Protein AF-A0A959FT31-F1 (afdb_monomer)

Sequence (208 aa):
ARELFLLAINFCVRKVNAGDTSYFSEMLALYKKGLEMATLLENGRLSRFTYHNVIATAIQVRDFDWAGNFAAQYRHFLAPSYQESSFLYNQARLAYEQSNYTQALGLIHQATFSDVLLNLAAKTISLKIYYALQEYDLLESHLDAMTNFIRRNKGLGYHRNNYLNLTRYTKKLLSLNRFDKVVVAAFRAEVSKEETLTERNWLLAQLP

Nearest PDB structures (foldseek):
  7dxj-assembly1_B  TM=4.424E-01  e=2.226E-01  Homo sapiens
  5l0y-assembly1_A  TM=5.829E-01  e=1.133E+00  Thermochaetoides thermophila DSM 1495
  8h3a-assembly1_A  TM=4.302E-01  e=3.229E-01  Homo sapiens
  4lct-assembly1_A  TM=4.256E-01  e=4.074E-01  Arabidopsis thaliana
  8c6j-assembly1_T  TM=3.649E-01  e=3.623E+00  Homo sapiens

Solvent-accessible surface area (backbone atoms only — not comparable to full-atom values): 11404 Å² total; per-residue (Å²): 112,45,68,60,52,52,53,52,42,52,50,27,52,55,41,36,75,72,67,43,62,72,36,38,56,57,36,40,50,51,48,55,52,32,53,76,68,47,44,62,42,57,95,78,25,37,52,68,66,57,56,50,50,53,38,52,31,24,49,74,68,64,39,52,69,58,27,53,51,47,48,64,68,51,34,80,30,30,59,77,95,46,27,63,35,52,43,30,48,52,52,16,50,52,28,45,78,68,68,36,49,70,60,15,49,50,31,50,71,71,42,71,61,85,50,66,67,60,40,51,52,48,49,51,52,49,46,53,45,26,57,75,71,65,40,54,73,61,31,52,54,48,41,51,52,50,50,53,50,55,71,71,51,78,89,49,66,73,56,47,52,24,55,50,44,48,42,54,51,50,56,52,56,73,71,48,59,85,85,41,65,67,59,48,50,52,50,52,53,53,55,70,64,48,85,59,44,90,61,40,68,62,60,62,67,72,54,134

Mean predicted aligned error: 3.33 Å

Foldseek 3Di:
DLVVLVVLLVVLVVCVVVVNLVSLVVNLVSLVVCVVVVSCQDVQAHELVSLLVNLVSCVSVPVLVVSLVSLVPRLVRHDPVPSLLSSLLSQLVSCLSVVVLVSSVVSLVPHDDPDLVSNLSSLVSNLLSCVVVVVVVVNLVSLVVSLVSLVPDPPCPLVSVQSVVVSVLSVCLVVQPLVDPVSLVVSLVVLVPDPRYPCSVVSNVSHD

Structure (mmCIF, N/CA/C/O backbone):
data_AF-A0A959FT31-F1
#
_entry.id   AF-A0A959FT31-F1
#
loop_
_atom_site.group_PDB
_atom_site.id
_atom_site.type_symbol
_atom_site.label_atom_id
_atom_site.label_alt_id
_atom_site.label_comp_id
_atom_site.label_asym_id
_atom_site.label_entity_id
_atom_site.label_seq_id
_atom_site.pdbx_PDB_ins_code
_atom_site.Cartn_x
_atom_site.Cartn_y
_atom_site.Cartn_z
_atom_site.occupancy
_atom_site.B_iso_or_equiv
_atom_site.auth_seq_id
_atom_site.auth_comp_id
_atom_site.auth_asym_id
_atom_site.auth_atom_id
_atom_site.pdbx_PDB_model_num
ATOM 1 N N . ALA A 1 1 ? -12.994 -11.658 25.501 1.00 80.62 1 ALA A N 1
ATOM 2 C CA . ALA A 1 1 ? -13.503 -11.764 24.111 1.00 80.62 1 ALA A CA 1
ATOM 3 C C . ALA A 1 1 ? -12.580 -11.073 23.102 1.00 80.62 1 ALA A C 1
ATOM 5 O O . ALA A 1 1 ? -12.032 -11.761 22.253 1.00 80.62 1 ALA A O 1
ATOM 6 N N . ARG A 1 2 ? -12.339 -9.756 23.210 1.00 85.12 2 ARG A N 1
ATOM 7 C CA . ARG A 1 2 ? -11.461 -8.999 22.290 1.00 85.12 2 ARG A CA 1
ATOM 8 C C . ARG A 1 2 ? -10.068 -9.606 22.099 1.00 85.12 2 ARG A C 1
ATOM 10 O O . ARG A 1 2 ? -9.621 -9.753 20.970 1.00 85.12 2 ARG A O 1
ATOM 17 N N . GLU A 1 3 ? -9.396 -9.976 23.185 1.00 88.00 3 GLU A N 1
ATOM 18 C CA . GLU A 1 3 ? -8.044 -10.553 23.126 1.00 88.00 3 GLU A CA 1
ATOM 19 C C . GLU A 1 3 ? -7.990 -11.844 22.305 1.00 88.00 3 GLU A C 1
ATOM 21 O O . GLU A 1 3 ? -7.052 -12.038 21.539 1.00 88.00 3 GLU A O 1
ATOM 26 N N . LEU A 1 4 ? -9.031 -12.680 22.387 1.00 91.00 4 LEU A N 1
ATOM 27 C CA . LEU A 1 4 ? -9.140 -13.902 21.588 1.00 91.00 4 LEU A CA 1
ATOM 28 C C . LEU A 1 4 ? -9.270 -13.580 20.094 1.00 91.00 4 LEU A C 1
ATOM 30 O O . LEU A 1 4 ? -8.595 -14.206 19.280 1.00 91.00 4 LEU A O 1
ATOM 34 N N . PHE A 1 5 ? -10.069 -12.569 19.731 1.00 90.50 5 PHE A N 1
ATOM 35 C CA . PHE A 1 5 ? -10.157 -12.097 18.345 1.00 90.50 5 PHE A CA 1
ATOM 36 C C . PHE A 1 5 ? -8.816 -11.568 17.843 1.00 90.50 5 PHE A C 1
ATOM 38 O O . PHE A 1 5 ? -8.382 -11.946 16.760 1.00 90.50 5 PHE A O 1
ATOM 45 N N . LEU A 1 6 ? -8.138 -10.727 18.627 1.00 89.31 6 LEU A N 1
ATOM 46 C CA . LEU A 1 6 ? -6.832 -10.190 18.245 1.00 89.31 6 LEU A CA 1
ATOM 47 C C . LEU A 1 6 ? -5.785 -11.299 18.103 1.00 89.31 6 LEU A C 1
ATOM 49 O O . LEU A 1 6 ? -4.997 -11.269 17.161 1.00 89.31 6 LEU A O 1
ATOM 53 N N . LEU A 1 7 ? -5.798 -12.301 18.985 1.00 92.56 7 LEU A N 1
ATOM 54 C CA . LEU A 1 7 ? -4.915 -13.461 18.892 1.00 92.56 7 LEU A CA 1
ATOM 55 C C . LEU A 1 7 ? -5.177 -14.272 17.615 1.00 92.56 7 LEU A C 1
ATOM 57 O O . LEU A 1 7 ? -4.227 -14.620 16.913 1.00 92.56 7 LEU A O 1
ATOM 61 N N . ALA A 1 8 ? -6.448 -14.531 17.296 1.00 94.00 8 ALA A N 1
ATOM 62 C CA . ALA A 1 8 ? -6.849 -15.250 16.090 1.00 94.00 8 ALA A CA 1
ATOM 63 C C . ALA A 1 8 ? -6.489 -14.471 14.812 1.00 94.00 8 ALA A C 1
ATOM 65 O O . ALA A 1 8 ? -5.870 -15.025 13.907 1.00 94.00 8 ALA A O 1
ATOM 66 N N . ILE A 1 9 ? -6.766 -13.165 14.771 1.00 93.00 9 ILE A N 1
ATOM 67 C CA . ILE A 1 9 ? -6.375 -12.285 13.660 1.00 93.00 9 ILE A CA 1
ATOM 68 C C . ILE A 1 9 ? -4.851 -12.290 13.491 1.00 93.00 9 ILE A C 1
ATOM 70 O O . ILE A 1 9 ? -4.355 -12.493 12.387 1.00 93.00 9 ILE A O 1
ATOM 74 N N . ASN A 1 10 ? -4.088 -12.143 14.578 1.00 92.75 10 ASN A N 1
ATOM 75 C CA . ASN A 1 10 ? -2.625 -12.182 14.528 1.00 92.75 10 ASN A CA 1
ATOM 76 C C . ASN A 1 10 ? -2.091 -13.541 14.052 1.00 92.75 10 ASN A C 1
ATOM 78 O O . ASN A 1 10 ? -1.051 -13.606 13.393 1.00 92.75 10 ASN A O 1
ATOM 82 N N . PHE A 1 11 ? -2.785 -14.637 14.364 1.00 95.25 11 PHE A N 1
ATOM 83 C CA . PHE A 1 11 ? -2.469 -15.944 13.800 1.00 95.25 11 PHE A CA 1
ATOM 84 C C . PHE A 1 11 ? -2.661 -15.961 12.277 1.00 95.25 11 PHE A C 1
ATOM 86 O O . PHE A 1 11 ? -1.723 -16.343 11.575 1.00 95.25 11 PHE A O 1
ATOM 93 N N . CYS A 1 12 ? -3.796 -15.476 11.764 1.00 94.25 12 CYS A N 1
ATOM 94 C CA . CYS A 1 12 ? -4.035 -15.365 10.321 1.00 94.25 12 CYS A CA 1
ATOM 95 C C . CYS A 1 12 ? -2.996 -14.463 9.634 1.00 94.25 12 CYS A C 1
ATOM 97 O O . CYS A 1 12 ? -2.445 -14.843 8.606 1.00 94.25 12 CYS A O 1
ATOM 99 N N . VAL A 1 13 ? -2.643 -13.321 10.239 1.00 90.44 13 VAL A N 1
ATOM 100 C CA . VAL A 1 13 ? -1.590 -12.422 9.729 1.00 90.44 13 VAL A CA 1
ATOM 101 C C . VAL A 1 13 ? -0.260 -13.161 9.571 1.00 90.44 13 VAL A C 1
ATOM 103 O O . VAL A 1 13 ? 0.399 -13.031 8.543 1.00 90.44 13 VAL A O 1
ATOM 106 N N . ARG A 1 14 ? 0.141 -13.981 10.554 1.00 92.00 14 ARG A N 1
ATOM 107 C CA . ARG A 1 14 ? 1.374 -14.782 10.449 1.00 92.00 14 ARG A CA 1
ATOM 108 C C . ARG A 1 14 ? 1.314 -15.804 9.314 1.00 92.00 14 ARG A C 1
ATOM 110 O O . ARG A 1 14 ? 2.330 -16.011 8.659 1.00 92.00 14 ARG A O 1
ATOM 117 N N . LYS A 1 15 ? 0.155 -16.424 9.075 1.00 94.38 15 LYS A N 1
ATOM 118 C CA . LYS A 1 15 ? -0.044 -17.380 7.973 1.00 94.38 15 LYS A CA 1
ATOM 119 C C . LYS A 1 15 ? 0.043 -16.708 6.605 1.00 94.38 15 LYS A C 1
ATOM 121 O O . LYS A 1 15 ? 0.816 -17.157 5.765 1.00 94.38 15 LYS A O 1
ATOM 126 N N . VAL A 1 16 ? -0.633 -15.573 6.440 1.00 90.06 16 VAL A N 1
ATOM 127 C CA . VAL A 1 16 ? -0.554 -14.748 5.226 1.00 90.06 16 VAL A CA 1
ATOM 128 C C . VAL A 1 16 ? 0.881 -14.293 4.961 1.00 90.06 16 VAL A C 1
ATOM 130 O O . VAL A 1 16 ? 1.374 -14.419 3.843 1.00 90.06 16 VAL A O 1
ATOM 133 N N . ASN A 1 17 ? 1.592 -13.828 5.992 1.00 84.12 17 ASN A N 1
ATOM 134 C CA . ASN A 1 17 ? 2.988 -13.405 5.855 1.00 84.12 17 ASN A CA 1
ATOM 135 C C . ASN A 1 17 ? 3.936 -14.564 5.503 1.00 84.12 17 ASN A C 1
ATOM 137 O O . ASN A 1 17 ? 4.994 -14.324 4.929 1.00 84.12 17 ASN A O 1
ATOM 141 N N . ALA A 1 18 ? 3.561 -15.807 5.819 1.00 87.75 18 ALA A N 1
ATOM 142 C CA . ALA A 1 18 ? 4.273 -17.013 5.396 1.00 87.75 18 ALA A CA 1
ATOM 143 C C . ALA A 1 18 ? 3.915 -17.461 3.961 1.00 87.75 18 ALA A C 1
ATOM 145 O O . ALA A 1 18 ? 4.421 -18.482 3.502 1.00 87.75 18 ALA A O 1
ATOM 146 N N . GLY A 1 19 ? 3.067 -16.707 3.253 1.00 87.25 19 GLY A N 1
ATOM 147 C CA . GLY A 1 19 ? 2.660 -16.963 1.869 1.00 87.25 19 GLY A CA 1
ATOM 148 C C . GLY A 1 19 ? 1.319 -17.683 1.719 1.00 87.25 19 GLY A C 1
ATOM 149 O O . GLY A 1 19 ? 0.844 -17.840 0.596 1.00 87.25 19 GLY A O 1
ATOM 150 N N . ASP A 1 20 ? 0.679 -18.088 2.818 1.00 91.19 20 ASP A N 1
ATOM 151 C CA . ASP A 1 20 ? -0.613 -18.771 2.774 1.00 91.19 20 ASP A CA 1
ATOM 152 C C . ASP A 1 20 ? -1.762 -17.757 2.706 1.00 91.19 20 ASP A C 1
ATOM 154 O O . ASP A 1 20 ? -2.316 -17.316 3.716 1.00 91.19 20 ASP A O 1
ATOM 158 N N . THR A 1 21 ? -2.083 -17.346 1.480 1.00 90.31 21 THR A N 1
ATOM 159 C CA . THR A 1 21 ? -3.098 -16.320 1.194 1.00 90.31 21 THR A CA 1
ATOM 160 C C . THR A 1 21 ? -4.533 -16.790 1.433 1.00 90.31 21 THR A C 1
ATOM 162 O O . THR A 1 21 ? -5.425 -15.945 1.502 1.00 90.31 21 THR A O 1
ATOM 165 N N . SER A 1 22 ? -4.772 -18.095 1.624 1.00 92.12 22 SER A N 1
ATOM 166 C CA . SER A 1 22 ? -6.114 -18.616 1.931 1.00 92.12 22 SER A CA 1
ATOM 167 C C . SER A 1 22 ? -6.703 -17.940 3.176 1.00 92.12 22 SER A C 1
ATOM 169 O O . SER A 1 22 ? -7.836 -17.463 3.126 1.00 92.12 22 SER A O 1
ATOM 171 N N . TYR A 1 23 ? -5.850 -17.718 4.187 1.00 95.88 23 TYR A N 1
ATOM 172 C CA . TYR A 1 23 ? -6.156 -17.107 5.484 1.00 95.88 23 TYR A CA 1
ATOM 173 C C . TYR A 1 23 ? -6.706 -15.675 5.440 1.00 95.88 23 TYR A C 1
ATOM 175 O O . TYR A 1 23 ? -7.149 -15.165 6.475 1.00 95.88 23 TYR A O 1
ATOM 183 N N . PHE A 1 24 ? -6.689 -14.996 4.287 1.00 94.56 24 PHE A N 1
ATOM 184 C CA . PHE A 1 24 ? -7.377 -13.711 4.151 1.00 94.56 24 PHE A CA 1
ATOM 185 C C . PHE A 1 24 ? -8.890 -13.845 4.371 1.00 94.56 24 PHE A C 1
ATOM 187 O O . PHE A 1 24 ? -9.489 -12.961 4.990 1.00 94.56 24 PHE A O 1
ATOM 194 N N . SER A 1 25 ? -9.499 -14.950 3.932 1.00 95.25 25 SER A N 1
ATOM 195 C CA . SER A 1 25 ? -10.945 -15.179 4.065 1.00 95.25 25 SER A CA 1
ATOM 196 C C . SER A 1 25 ? -11.349 -15.386 5.525 1.00 95.25 25 SER A C 1
ATOM 198 O O . SER A 1 25 ? -12.293 -14.766 6.019 1.00 95.25 25 SER A O 1
ATOM 200 N N . GLU A 1 26 ? -10.579 -16.188 6.253 1.00 96.12 26 GLU A N 1
ATOM 201 C CA . GLU A 1 26 ? -10.744 -16.471 7.676 1.00 96.12 26 GLU A CA 1
ATOM 202 C C . GLU A 1 26 ? -10.505 -15.208 8.503 1.00 96.12 26 GLU A C 1
ATOM 204 O O . GLU A 1 26 ? -11.285 -14.886 9.402 1.00 96.12 26 GLU A O 1
ATOM 209 N N . MET A 1 27 ? -9.462 -14.444 8.166 1.00 96.38 27 MET A N 1
ATOM 210 C CA . MET A 1 27 ? -9.179 -13.165 8.810 1.00 96.38 27 MET A CA 1
ATOM 211 C C . MET A 1 27 ? -10.329 -12.173 8.617 1.00 96.38 27 MET A C 1
ATOM 213 O O . MET A 1 27 ? -10.724 -11.503 9.574 1.00 96.38 27 MET A O 1
ATOM 217 N N . LEU A 1 28 ? -10.912 -12.102 7.414 1.00 97.44 28 LEU A N 1
ATOM 218 C CA . LEU A 1 28 ? -12.073 -11.251 7.167 1.00 97.44 28 LEU A CA 1
ATOM 219 C C . LEU A 1 28 ? -13.293 -11.705 7.970 1.00 97.44 28 LEU A C 1
ATOM 221 O O . LEU A 1 28 ? -13.993 -10.863 8.533 1.00 97.44 28 LEU A O 1
ATOM 225 N N . ALA A 1 29 ? -13.544 -13.012 8.054 1.00 96.88 29 ALA A N 1
ATOM 226 C CA . ALA A 1 29 ? -14.643 -13.558 8.847 1.00 96.88 29 ALA A CA 1
ATOM 227 C C . ALA A 1 29 ? -14.495 -13.204 10.338 1.00 96.88 29 ALA A C 1
ATOM 229 O O . ALA A 1 29 ? -15.462 -12.769 10.971 1.00 96.88 29 ALA A O 1
ATOM 230 N N . LEU A 1 30 ? -13.276 -13.296 10.883 1.00 96.81 30 LEU A N 1
ATOM 231 C CA . LEU A 1 30 ? -12.967 -12.878 12.254 1.00 96.81 30 LEU A CA 1
A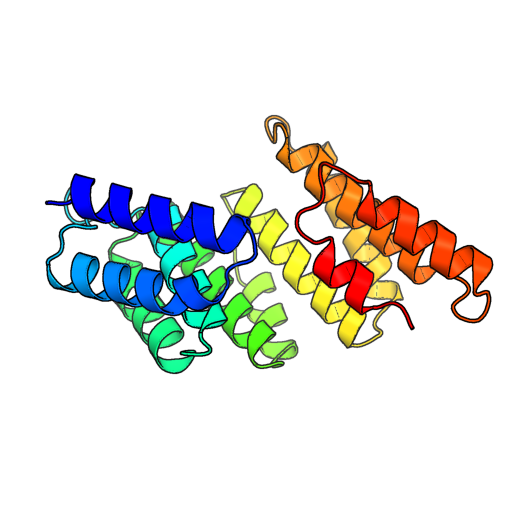TOM 232 C C . LEU A 1 30 ? -13.196 -11.379 12.462 1.00 96.81 30 LEU A C 1
ATOM 234 O O . LEU A 1 30 ? -13.785 -10.988 13.470 1.00 96.81 30 LEU A O 1
ATOM 238 N N . TYR A 1 31 ? -12.778 -10.539 11.510 1.00 96.81 31 TYR A N 1
ATOM 239 C CA . TYR A 1 31 ? -13.058 -9.106 11.557 1.00 96.81 31 TYR A CA 1
ATOM 240 C C . TYR A 1 31 ? -14.560 -8.818 11.538 1.00 96.81 31 TYR A C 1
ATOM 242 O O . TYR A 1 31 ? -15.046 -8.131 12.437 1.00 96.81 31 TYR A O 1
ATOM 250 N N . LYS A 1 32 ? -15.300 -9.373 10.567 1.00 96.69 32 LYS A N 1
ATOM 251 C CA . LYS A 1 32 ? -16.760 -9.228 10.445 1.00 96.69 32 LYS A CA 1
ATOM 252 C C . LYS A 1 32 ? -17.448 -9.608 11.761 1.00 96.69 32 LYS A C 1
ATOM 254 O O . LYS A 1 32 ? -18.223 -8.815 12.293 1.00 96.69 32 LYS A O 1
ATOM 259 N N . LYS A 1 33 ? -17.085 -10.755 12.349 1.00 96.38 33 LYS A N 1
ATOM 260 C CA . LYS A 1 33 ? -17.678 -11.215 13.612 1.00 96.38 33 LYS A CA 1
ATOM 261 C C . LYS A 1 33 ? -17.302 -10.338 14.808 1.00 96.38 33 LYS A C 1
ATOM 263 O O . LYS A 1 33 ? -18.155 -10.005 15.629 1.00 96.38 33 LYS A O 1
ATOM 268 N N . GLY A 1 34 ? -16.041 -9.924 14.902 1.00 94.94 34 GLY A N 1
ATOM 269 C CA . GLY A 1 34 ? -15.573 -9.048 15.973 1.00 94.94 34 GLY A CA 1
ATOM 270 C C . GLY A 1 34 ? -16.237 -7.665 15.949 1.00 94.94 34 GLY A C 1
ATOM 271 O O . GLY A 1 34 ? -16.515 -7.104 17.013 1.00 94.94 34 GLY A O 1
ATOM 272 N N . LEU A 1 35 ? -16.521 -7.141 14.751 1.00 94.81 35 LEU A N 1
ATOM 273 C CA . LEU A 1 35 ? -17.248 -5.887 14.531 1.00 94.81 35 LEU A CA 1
ATOM 274 C C . LEU A 1 35 ? -18.738 -6.011 14.869 1.00 94.81 35 LEU A C 1
ATOM 276 O O . LEU A 1 35 ? -19.258 -5.136 15.554 1.00 94.81 35 LEU A O 1
ATOM 280 N N . GLU A 1 36 ? -19.398 -7.095 14.444 1.00 94.50 36 GLU A N 1
ATOM 281 C CA . GLU A 1 36 ? -20.802 -7.399 14.778 1.00 94.50 36 GLU A CA 1
ATOM 282 C C . GLU A 1 36 ? -21.012 -7.433 16.298 1.00 94.50 36 GLU A C 1
ATOM 284 O O . GLU A 1 36 ? -21.961 -6.862 16.825 1.00 94.50 36 GLU A O 1
ATOM 289 N N . MET A 1 37 ? -20.070 -8.040 17.023 1.00 94.00 37 MET A N 1
ATOM 290 C CA . MET A 1 37 ? -20.106 -8.122 18.484 1.00 94.00 37 MET A CA 1
ATOM 291 C C . MET A 1 37 ? -19.605 -6.847 19.186 1.00 94.00 37 MET A C 1
ATOM 293 O O . MET A 1 37 ? -19.460 -6.850 20.408 1.00 94.00 37 MET A O 1
ATOM 297 N N . ALA A 1 38 ? -19.243 -5.798 18.437 1.00 92.62 38 ALA A N 1
ATOM 298 C CA . ALA A 1 38 ? -18.590 -4.579 18.927 1.00 92.62 38 ALA A CA 1
ATOM 299 C C . ALA A 1 38 ? -17.306 -4.815 19.758 1.00 92.62 38 ALA A C 1
ATOM 301 O O . ALA A 1 38 ? -16.795 -3.902 20.400 1.00 92.62 38 ALA A O 1
ATOM 302 N N . THR A 1 39 ? -16.728 -6.020 19.718 1.00 93.19 39 THR A N 1
ATOM 303 C CA . THR A 1 39 ? -15.563 -6.398 20.542 1.00 93.19 39 THR A CA 1
ATOM 304 C C . THR A 1 39 ? -14.256 -5.798 20.039 1.00 93.19 39 THR A C 1
ATOM 306 O O . THR A 1 39 ? -13.289 -5.710 20.793 1.00 93.19 39 THR A O 1
ATOM 309 N N . LEU A 1 40 ? -14.214 -5.379 18.772 1.00 93.06 40 LEU A N 1
ATOM 310 C CA . LEU A 1 40 ? -13.078 -4.660 18.193 1.00 93.06 40 LEU A CA 1
ATOM 311 C C . LEU A 1 40 ? -13.120 -3.150 18.462 1.00 93.06 40 LEU A C 1
ATOM 313 O O . LEU A 1 40 ? -12.121 -2.473 18.209 1.00 93.06 40 LEU A O 1
ATOM 317 N N . LEU A 1 41 ? -14.235 -2.635 18.991 1.00 93.94 41 L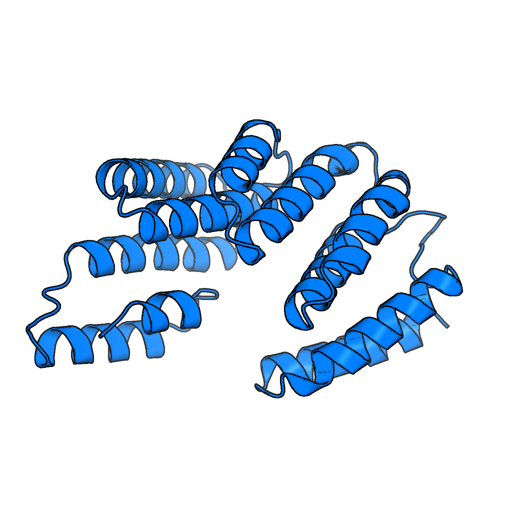EU A N 1
ATOM 318 C CA . LEU A 1 41 ? -14.337 -1.257 19.451 1.00 93.94 41 LEU A CA 1
ATOM 319 C C . LEU A 1 41 ? -13.798 -1.149 20.879 1.00 93.94 41 LEU A C 1
ATOM 321 O O . LEU A 1 41 ? -14.128 -1.940 21.757 1.00 93.94 41 LEU A O 1
ATOM 325 N N . GLU A 1 42 ? -12.973 -0.140 21.116 1.00 90.50 42 GLU A N 1
ATOM 326 C CA . GLU A 1 42 ? -12.431 0.201 22.424 1.00 90.50 42 GLU A CA 1
ATOM 327 C C . GLU A 1 42 ? -12.973 1.572 22.819 1.00 90.50 42 GLU A C 1
ATOM 329 O O . GLU A 1 42 ? -12.743 2.559 22.121 1.00 90.50 42 GLU A O 1
ATOM 334 N N . ASN A 1 43 ? -13.758 1.630 23.899 1.00 90.62 43 ASN A N 1
ATOM 335 C CA . ASN A 1 43 ? -14.486 2.837 24.315 1.00 90.62 43 ASN A CA 1
ATOM 336 C C . ASN A 1 43 ? -15.323 3.446 23.174 1.00 90.62 43 ASN A C 1
ATOM 338 O O . ASN A 1 43 ? -15.303 4.654 22.938 1.00 90.62 43 ASN A O 1
ATOM 342 N N . GLY A 1 44 ? -16.006 2.584 22.412 1.00 92.81 44 GLY A N 1
ATOM 343 C CA . GLY A 1 44 ? -16.800 2.994 21.253 1.00 92.81 44 GLY A CA 1
ATOM 344 C C . GLY A 1 44 ? -15.970 3.513 20.077 1.00 92.81 44 GLY A C 1
ATOM 345 O O . GLY A 1 44 ? -16.526 4.147 19.189 1.00 92.81 44 GLY A O 1
ATOM 346 N N . ARG A 1 45 ? -14.652 3.278 20.050 1.00 95.81 45 ARG A N 1
ATOM 347 C CA . ARG A 1 45 ? -13.778 3.690 18.948 1.00 95.81 45 ARG A CA 1
ATOM 348 C C . ARG A 1 45 ? -13.097 2.517 18.280 1.00 95.81 45 ARG A C 1
ATOM 350 O O . ARG A 1 45 ? -12.661 1.572 18.929 1.00 95.81 45 ARG A O 1
ATOM 357 N N . LEU A 1 46 ? -12.938 2.623 16.970 1.00 96.25 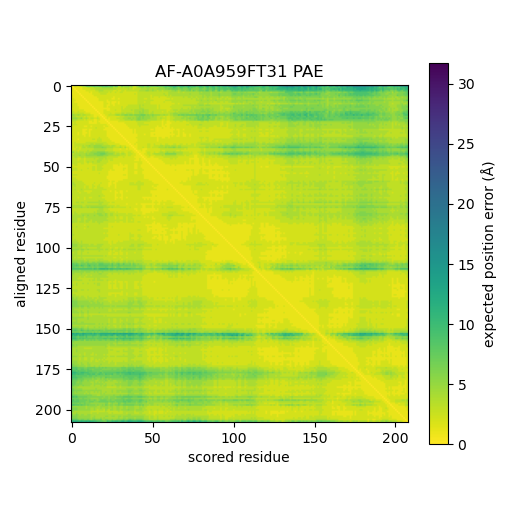46 LEU A N 1
ATOM 358 C CA . LEU A 1 46 ? -12.119 1.709 16.195 1.00 96.25 46 LEU A CA 1
ATOM 359 C C . LEU A 1 46 ? -10.730 2.321 16.017 1.00 96.25 46 LEU A C 1
ATOM 361 O O . LEU A 1 46 ? -10.592 3.499 15.680 1.00 96.25 46 LEU A O 1
ATOM 365 N N . SER A 1 47 ? -9.680 1.528 16.226 1.00 95.06 47 SER A N 1
ATOM 366 C CA . SER A 1 47 ? -8.330 2.005 15.927 1.00 95.06 47 SER A CA 1
ATOM 367 C C . SER A 1 47 ? -8.173 2.219 14.415 1.00 95.06 47 SER A C 1
ATOM 369 O O . SER A 1 47 ? -8.660 1.415 13.615 1.00 95.06 47 SER A O 1
ATOM 371 N N . ARG A 1 48 ? -7.439 3.265 14.008 1.00 94.75 48 ARG A N 1
ATOM 372 C CA . ARG A 1 48 ? -7.149 3.519 12.584 1.00 94.75 48 ARG A CA 1
ATOM 373 C C . ARG A 1 48 ? -6.439 2.343 11.908 1.00 94.75 48 ARG A C 1
ATOM 375 O O . ARG A 1 48 ? -6.695 2.052 10.748 1.00 94.75 48 ARG A O 1
ATOM 382 N N . PHE A 1 49 ? -5.597 1.626 12.654 1.00 93.69 49 PHE A N 1
ATOM 383 C CA . PHE A 1 49 ? -4.901 0.441 12.157 1.00 93.69 49 PHE A CA 1
ATOM 384 C C . PHE A 1 49 ? -5.875 -0.702 11.879 1.00 93.69 49 PHE A C 1
ATOM 386 O O . PHE A 1 49 ? -5.825 -1.300 10.811 1.00 93.69 49 PHE A O 1
ATOM 393 N N . THR A 1 50 ? -6.802 -0.967 12.803 1.00 95.31 50 THR A N 1
ATOM 394 C CA . THR A 1 50 ? -7.839 -1.988 12.613 1.00 95.31 50 THR A CA 1
ATOM 395 C C . THR A 1 50 ? -8.715 -1.636 11.417 1.00 95.31 50 THR A C 1
ATOM 397 O O . THR A 1 50 ? -8.934 -2.486 10.564 1.00 95.31 50 THR A O 1
ATOM 400 N N . TYR A 1 51 ? -9.149 -0.379 11.308 1.00 97.50 51 TYR A N 1
ATOM 401 C CA . TYR A 1 51 ? -9.938 0.103 10.175 1.00 97.50 51 TYR A CA 1
ATOM 402 C C . TYR A 1 51 ? -9.222 -0.116 8.830 1.00 97.50 51 TYR A C 1
ATOM 404 O O . TYR A 1 51 ? -9.798 -0.707 7.920 1.00 97.50 51 TYR A O 1
ATOM 412 N N . HIS A 1 52 ? -7.940 0.257 8.727 1.00 96.88 52 HIS A N 1
ATOM 413 C CA . HIS A 1 52 ? -7.135 0.013 7.524 1.00 96.88 52 HIS A CA 1
ATOM 414 C C . HIS A 1 52 ? -6.964 -1.476 7.221 1.00 96.88 52 HIS A C 1
ATOM 416 O O . HIS A 1 52 ? -7.078 -1.880 6.067 1.00 96.88 52 HIS A O 1
ATOM 422 N N . ASN A 1 53 ? -6.700 -2.297 8.239 1.00 95.62 53 ASN A N 1
ATOM 423 C CA . ASN A 1 53 ? -6.451 -3.726 8.059 1.00 95.62 53 ASN A CA 1
ATOM 424 C C . ASN A 1 53 ? -7.708 -4.483 7.625 1.00 95.62 53 ASN A C 1
ATOM 426 O O . ASN A 1 53 ? -7.616 -5.371 6.780 1.00 95.62 53 ASN A O 1
ATOM 430 N N . VAL A 1 54 ? -8.877 -4.113 8.151 1.00 97.56 54 VAL A N 1
ATOM 431 C CA . VAL A 1 54 ? -10.165 -4.685 7.739 1.00 97.56 54 VAL A CA 1
ATOM 432 C C . VAL A 1 54 ? -10.403 -4.434 6.249 1.00 97.56 54 VAL A C 1
ATOM 434 O O . VAL A 1 54 ? -10.660 -5.376 5.501 1.00 97.56 54 VAL A O 1
ATOM 437 N N . ILE A 1 55 ? -10.237 -3.185 5.801 1.00 98.25 55 ILE A N 1
ATOM 438 C CA . ILE A 1 55 ? -10.423 -2.809 4.392 1.00 98.25 55 ILE A CA 1
ATOM 439 C C . ILE A 1 55 ? -9.368 -3.482 3.511 1.00 98.25 55 ILE A C 1
ATOM 441 O O . ILE A 1 55 ? -9.700 -4.044 2.471 1.00 98.25 55 ILE A O 1
ATOM 445 N N . ALA A 1 56 ? -8.105 -3.491 3.950 1.00 96.12 56 ALA A N 1
ATOM 446 C CA . ALA A 1 56 ? -7.023 -4.195 3.270 1.00 96.12 56 ALA A CA 1
ATOM 447 C C . ALA A 1 56 ? -7.359 -5.671 3.043 1.00 96.12 56 ALA A C 1
ATOM 449 O O . ALA A 1 56 ? -7.160 -6.184 1.949 1.00 96.12 56 ALA A O 1
ATOM 450 N N . THR A 1 57 ? -7.871 -6.338 4.076 1.00 97.12 57 THR A N 1
ATOM 451 C CA . THR A 1 57 ? -8.216 -7.761 4.040 1.00 97.12 57 THR A CA 1
ATOM 452 C C . THR A 1 57 ? -9.386 -8.013 3.093 1.00 97.12 57 THR A C 1
ATOM 454 O O . THR A 1 57 ? -9.322 -8.929 2.279 1.00 97.12 57 THR A O 1
ATOM 457 N N . ALA A 1 58 ? -10.420 -7.169 3.141 1.00 98.06 58 ALA A N 1
ATOM 458 C CA . ALA A 1 58 ? -11.563 -7.262 2.236 1.00 98.06 58 ALA A CA 1
ATOM 459 C C . ALA A 1 58 ? -11.167 -7.082 0.761 1.00 98.06 58 ALA A C 1
ATOM 461 O O . ALA A 1 58 ? -11.617 -7.833 -0.100 1.00 98.06 58 ALA A O 1
ATOM 462 N N . ILE A 1 59 ? -10.251 -6.152 0.481 1.00 97.19 59 ILE A N 1
ATOM 463 C CA . ILE A 1 59 ? -9.657 -5.971 -0.849 1.00 97.19 59 ILE A CA 1
ATOM 464 C C . ILE A 1 59 ? -8.929 -7.238 -1.314 1.00 97.19 59 ILE A C 1
ATOM 466 O O . ILE A 1 59 ? -9.098 -7.644 -2.460 1.00 97.19 59 ILE A O 1
ATOM 470 N N . GLN A 1 60 ? -8.142 -7.880 -0.443 1.00 95.31 60 GLN A N 1
ATOM 471 C CA . GLN A 1 60 ? -7.382 -9.086 -0.808 1.00 95.31 60 GLN A CA 1
ATOM 472 C C . GLN A 1 60 ? -8.289 -10.260 -1.189 1.00 95.31 60 GLN A C 1
ATOM 474 O O . GLN A 1 60 ? -7.963 -11.005 -2.109 1.00 95.31 60 GLN A O 1
ATOM 479 N N . VAL A 1 61 ? -9.454 -10.389 -0.550 1.00 96.38 61 VAL A N 1
ATOM 480 C CA . VAL A 1 61 ? -10.467 -11.389 -0.937 1.00 96.38 61 VAL A CA 1
ATOM 481 C C . VAL A 1 61 ? -11.396 -10.912 -2.061 1.00 96.38 61 VAL A C 1
ATOM 483 O O . VAL A 1 61 ? -12.330 -11.621 -2.423 1.00 96.38 61 VAL A O 1
ATOM 486 N N . ARG A 1 62 ? -11.145 -9.721 -2.624 1.00 96.62 62 ARG A N 1
ATOM 487 C CA . ARG A 1 62 ? -11.934 -9.073 -3.687 1.00 96.62 62 ARG A CA 1
ATOM 488 C C . ARG A 1 62 ? -13.395 -8.782 -3.315 1.00 96.62 62 ARG A C 1
ATOM 490 O O . ARG A 1 62 ? -14.234 -8.630 -4.199 1.00 96.62 62 ARG A O 1
ATOM 497 N N . ASP A 1 63 ? -13.697 -8.641 -2.025 1.00 97.44 63 ASP A N 1
ATOM 498 C CA . ASP A 1 63 ? -15.016 -8.237 -1.514 1.00 97.44 63 ASP A CA 1
ATOM 499 C C . ASP A 1 63 ? -15.101 -6.698 -1.459 1.00 97.44 63 ASP A C 1
ATOM 501 O O . ASP A 1 63 ? -15.114 -6.071 -0.394 1.00 97.44 63 ASP A O 1
ATOM 505 N N . PHE A 1 64 ? -15.038 -6.070 -2.641 1.00 97.44 64 PHE A N 1
ATOM 506 C CA . PHE A 1 64 ? -14.917 -4.614 -2.781 1.00 97.44 64 PHE A CA 1
ATOM 507 C C . PHE A 1 64 ? -16.154 -3.863 -2.284 1.00 97.44 64 PHE A C 1
ATOM 509 O O . PHE A 1 64 ? -16.017 -2.823 -1.636 1.00 97.44 64 PHE A O 1
ATOM 516 N N . ASP A 1 65 ? -17.347 -4.404 -2.538 1.00 97.06 65 ASP A N 1
ATOM 517 C CA . ASP A 1 65 ? -18.606 -3.802 -2.096 1.00 97.06 65 ASP A CA 1
ATOM 518 C C . ASP A 1 65 ? -18.676 -3.767 -0.571 1.00 97.06 65 ASP A C 1
ATOM 520 O O . ASP A 1 65 ? -18.989 -2.734 0.029 1.00 97.06 65 ASP A O 1
ATOM 524 N N . TRP A 1 66 ? -18.313 -4.873 0.087 1.00 97.88 66 TRP A N 1
ATOM 525 C CA . TRP A 1 66 ? -18.252 -4.900 1.541 1.00 97.88 66 TRP A CA 1
ATOM 526 C C . TRP A 1 66 ? -17.197 -3.936 2.082 1.00 97.88 66 TRP A C 1
ATOM 528 O O . TRP A 1 66 ? -17.465 -3.222 3.047 1.00 97.88 66 TRP A O 1
ATOM 538 N N . ALA A 1 67 ? -16.019 -3.874 1.456 1.00 98.25 67 ALA A N 1
ATOM 539 C CA . ALA A 1 67 ? -14.953 -2.967 1.866 1.00 98.25 67 ALA A CA 1
ATOM 540 C C . ALA A 1 67 ? -15.393 -1.492 1.817 1.00 98.25 67 ALA A C 1
ATOM 542 O O . ALA A 1 67 ? -15.155 -0.754 2.776 1.00 98.25 67 ALA A O 1
ATOM 543 N N . GLY A 1 68 ? -16.071 -1.077 0.740 1.00 97.56 68 GLY A N 1
ATOM 544 C CA . GLY A 1 68 ? -16.609 0.279 0.591 1.00 97.56 68 GLY A CA 1
ATOM 545 C C . GLY A 1 68 ? -17.709 0.590 1.609 1.00 97.56 68 GLY A C 1
ATOM 546 O O . GLY A 1 68 ? -17.677 1.637 2.261 1.00 97.56 68 GLY A O 1
ATOM 547 N N . ASN A 1 69 ? -18.633 -0.353 1.821 1.00 97.75 69 ASN A N 1
ATOM 548 C CA . ASN A 1 69 ? -19.691 -0.219 2.824 1.00 97.75 69 ASN A CA 1
ATOM 549 C C . ASN A 1 69 ? -19.118 -0.100 4.241 1.00 97.75 69 ASN A C 1
ATOM 551 O O . ASN A 1 69 ? -19.492 0.808 4.987 1.00 97.75 69 ASN A O 1
ATOM 555 N N . PHE A 1 70 ? -18.161 -0.961 4.597 1.00 98.06 70 PHE A N 1
ATOM 556 C CA . PHE A 1 70 ? -17.458 -0.885 5.872 1.00 98.06 70 PHE A CA 1
ATOM 557 C C . PHE A 1 70 ? -16.734 0.458 6.025 1.00 98.06 70 PHE A C 1
ATOM 559 O O . PHE A 1 70 ? -16.853 1.099 7.070 1.00 98.06 70 PHE A O 1
ATOM 566 N N . ALA A 1 71 ? -16.019 0.913 4.990 1.00 97.75 71 ALA A N 1
ATOM 567 C CA . ALA A 1 71 ? -15.292 2.174 5.034 1.00 97.75 71 ALA A CA 1
ATOM 568 C C . ALA A 1 71 ? -16.230 3.352 5.340 1.00 97.75 71 ALA A C 1
ATOM 570 O O . ALA A 1 71 ? -15.925 4.158 6.224 1.00 97.75 71 ALA A O 1
ATOM 571 N N . ALA A 1 72 ? -17.382 3.426 4.668 1.00 97.06 72 ALA A N 1
ATOM 572 C CA . ALA A 1 72 ? -18.371 4.475 4.892 1.00 97.06 72 ALA A CA 1
ATOM 573 C C . ALA A 1 72 ? -19.003 4.388 6.290 1.00 97.06 72 ALA A C 1
ATOM 575 O O . ALA A 1 72 ? -18.999 5.370 7.032 1.00 97.06 72 ALA A O 1
ATOM 576 N N . GLN A 1 73 ? -19.488 3.205 6.678 1.00 96.62 73 GLN A N 1
ATOM 577 C CA . GLN A 1 73 ? -20.218 3.008 7.933 1.00 96.62 73 GLN A CA 1
ATOM 578 C C . GLN A 1 73 ? -19.324 3.182 9.165 1.00 96.62 73 GLN A C 1
ATOM 580 O O . GLN A 1 73 ? -19.717 3.829 10.137 1.00 96.62 73 GLN A O 1
ATOM 585 N N . TYR A 1 74 ? -18.104 2.637 9.132 1.00 97.06 74 TYR A N 1
ATOM 586 C CA . TYR A 1 74 ? -17.236 2.606 10.307 1.00 97.06 74 TYR A CA 1
ATOM 587 C C . TYR A 1 74 ? -16.336 3.835 10.458 1.00 97.06 74 TYR A C 1
ATOM 589 O O . TYR A 1 74 ? -15.656 3.969 11.481 1.00 97.06 74 TYR A O 1
ATOM 597 N N . ARG A 1 75 ? -16.361 4.771 9.497 1.00 96.44 75 ARG A N 1
ATOM 598 C CA . ARG A 1 75 ? -15.601 6.030 9.568 1.00 96.44 75 ARG A CA 1
ATOM 599 C C . ARG A 1 75 ? -15.869 6.782 10.872 1.00 96.44 75 ARG A C 1
ATOM 601 O O . ARG A 1 75 ? -14.927 7.271 11.486 1.00 96.44 75 ARG A O 1
ATOM 608 N N . HIS A 1 76 ? -17.119 6.845 11.327 1.00 96.62 76 HIS A N 1
ATOM 609 C CA . HIS A 1 76 ? -17.509 7.615 12.516 1.00 96.62 76 HIS A CA 1
ATOM 610 C C . HIS A 1 76 ? -16.937 7.066 13.835 1.00 96.62 76 HIS A C 1
ATOM 612 O O . HIS A 1 76 ? -16.842 7.809 14.810 1.00 96.62 76 HIS A O 1
ATOM 618 N N . PHE A 1 77 ? -16.497 5.802 13.862 1.00 97.12 77 PHE A N 1
ATOM 619 C CA . PHE A 1 77 ? -15.837 5.207 15.029 1.00 97.12 77 PHE A CA 1
ATOM 620 C C . PHE A 1 77 ? -14.344 5.552 15.119 1.00 97.12 77 PHE A C 1
ATOM 622 O O . PHE A 1 77 ? -13.718 5.296 16.149 1.00 97.12 77 PHE A O 1
ATOM 629 N N . LEU A 1 78 ? -13.745 6.124 14.070 1.00 96.94 78 LEU A N 1
ATOM 630 C CA . LEU A 1 78 ? -12.374 6.625 14.135 1.00 96.94 78 LEU A CA 1
ATOM 631 C C . LEU A 1 78 ? -12.312 7.908 14.967 1.00 96.94 78 LEU A C 1
ATOM 633 O O . LEU A 1 78 ? -13.261 8.694 15.014 1.00 96.94 78 LEU A O 1
ATOM 637 N N . ALA A 1 79 ? -11.153 8.172 15.574 1.00 95.12 79 ALA A N 1
ATOM 638 C CA . ALA A 1 79 ? -10.914 9.477 16.181 1.00 95.12 79 ALA A CA 1
ATOM 639 C C . ALA A 1 79 ? -11.028 10.585 15.109 1.00 95.12 79 ALA A C 1
ATOM 641 O O . ALA A 1 79 ? -10.518 10.382 14.002 1.00 95.12 79 ALA A O 1
ATOM 642 N N . PRO A 1 80 ? -11.638 11.749 15.417 1.00 94.19 80 PRO A N 1
ATOM 643 C CA . PRO A 1 80 ? -11.940 12.788 14.425 1.00 94.19 80 PRO A CA 1
ATOM 644 C C . PRO A 1 80 ? -10.752 13.190 13.544 1.00 94.19 80 PRO A C 1
ATOM 646 O O . PRO A 1 80 ? -10.898 13.317 12.333 1.00 94.19 80 PRO A O 1
ATOM 649 N N . SER A 1 81 ? -9.554 13.280 14.129 1.00 93.81 81 SER A N 1
ATOM 650 C CA . SER A 1 81 ? -8.313 13.640 13.428 1.00 93.81 81 SER A CA 1
ATOM 651 C C . SER A 1 81 ? -7.863 12.644 12.351 1.00 93.81 81 SER A C 1
ATOM 653 O O . SER A 1 81 ? -7.042 12.996 11.506 1.00 93.81 81 SER A O 1
ATOM 655 N N . TYR A 1 82 ? -8.379 11.412 12.367 1.00 94.69 82 TYR A N 1
ATOM 656 C CA . TYR A 1 82 ? -8.059 10.373 11.387 1.00 94.69 82 TYR A CA 1
ATOM 657 C C . TYR A 1 82 ? -9.208 10.077 10.421 1.00 94.69 82 TYR A C 1
ATOM 659 O O . TYR A 1 82 ? -8.979 9.379 9.437 1.00 94.69 82 TYR A O 1
ATOM 667 N N . GLN A 1 83 ? -10.427 10.563 10.679 1.00 94.94 83 GLN A N 1
ATOM 668 C CA . GLN A 1 83 ? -11.624 10.153 9.937 1.00 94.94 83 GLN A CA 1
ATOM 669 C C . GLN A 1 83 ? -11.507 10.409 8.436 1.00 94.94 83 GLN A C 1
ATOM 671 O O . GLN A 1 83 ? -11.699 9.497 7.639 1.00 94.94 83 GLN A O 1
ATOM 676 N N . GLU A 1 84 ? -11.217 11.649 8.047 1.00 95.75 84 GLU A N 1
ATOM 677 C CA . GLU A 1 84 ? -11.170 12.045 6.639 1.00 95.75 84 GLU A CA 1
ATOM 678 C C . GLU A 1 84 ? -10.002 11.403 5.895 1.00 95.75 84 GLU A C 1
ATOM 680 O O . GLU A 1 84 ? -10.214 10.736 4.886 1.00 95.75 84 GLU A O 1
ATOM 685 N N . SER A 1 85 ? -8.784 11.535 6.421 1.00 95.88 85 SER A N 1
ATOM 686 C CA . SER A 1 85 ? -7.582 11.004 5.776 1.00 95.88 85 SER A CA 1
ATOM 687 C C . SER A 1 85 ? -7.613 9.480 5.642 1.00 95.88 85 SER A C 1
ATOM 689 O O . SER A 1 85 ? -7.261 8.956 4.587 1.00 95.88 85 SER A O 1
ATOM 691 N N . SER A 1 86 ? -8.095 8.765 6.665 1.00 96.88 86 SER A N 1
ATOM 692 C CA . SER A 1 86 ? -8.257 7.306 6.606 1.00 96.88 86 SER A CA 1
ATOM 693 C C . SER A 1 86 ? -9.334 6.912 5.601 1.00 96.88 86 SER A C 1
ATOM 695 O O . SER A 1 86 ? -9.123 5.993 4.813 1.00 96.88 86 SER A O 1
ATOM 697 N N . PHE A 1 87 ? -10.477 7.603 5.590 1.00 97.38 87 PHE A N 1
ATOM 698 C CA . PHE A 1 87 ? -11.550 7.305 4.645 1.00 97.38 87 PHE A CA 1
ATOM 699 C C . PHE A 1 87 ? -11.097 7.522 3.198 1.00 97.38 87 PHE A C 1
ATOM 701 O O . PHE A 1 87 ? -11.168 6.596 2.395 1.00 97.38 87 PHE A O 1
ATOM 708 N N . LEU A 1 88 ? -10.550 8.699 2.879 1.00 97.75 88 LEU A N 1
ATOM 709 C CA . LEU A 1 88 ? -10.097 9.026 1.525 1.00 97.75 88 LEU A CA 1
ATOM 710 C C . LEU A 1 88 ? -8.975 8.098 1.047 1.00 97.75 88 LEU A C 1
ATOM 712 O O . LEU A 1 88 ? -9.026 7.626 -0.086 1.00 97.75 88 LEU A O 1
ATOM 716 N N . TYR A 1 89 ? -8.010 7.762 1.912 1.00 98.12 89 TYR A N 1
ATOM 717 C CA . TYR A 1 89 ? -6.969 6.785 1.577 1.00 98.12 89 TYR A CA 1
ATOM 718 C C . TYR A 1 89 ? -7.551 5.419 1.202 1.00 98.12 89 TYR A C 1
ATOM 720 O O . TYR A 1 89 ? -7.143 4.825 0.205 1.00 98.12 89 TYR A O 1
ATOM 728 N N . ASN A 1 90 ? -8.505 4.909 1.982 1.00 98.06 90 ASN A N 1
ATOM 729 C CA . ASN A 1 90 ? -9.079 3.593 1.713 1.00 98.06 90 ASN A CA 1
ATOM 730 C C . ASN A 1 90 ? -9.991 3.591 0.486 1.00 98.06 90 ASN A C 1
ATOM 732 O O . ASN A 1 90 ? -9.952 2.631 -0.280 1.00 98.06 90 ASN A O 1
ATOM 736 N N . GLN A 1 91 ? -10.733 4.673 0.246 1.00 98.19 91 GLN A N 1
ATOM 737 C CA . GLN A 1 91 ? -11.485 4.844 -0.997 1.00 98.19 91 GLN A CA 1
ATOM 738 C C . GLN A 1 91 ? -10.542 4.895 -2.207 1.00 98.19 91 GLN A C 1
ATOM 740 O O . GLN A 1 91 ? -10.809 4.252 -3.218 1.00 98.19 91 GLN A O 1
ATOM 745 N N . ALA A 1 92 ? -9.409 5.598 -2.098 1.00 98.31 92 ALA A N 1
ATOM 746 C CA . ALA A 1 92 ? -8.408 5.635 -3.160 1.00 98.31 92 ALA A CA 1
ATOM 747 C C . ALA A 1 92 ? -7.804 4.254 -3.418 1.00 98.31 92 ALA A C 1
ATOM 749 O O . ALA A 1 92 ? -7.595 3.868 -4.566 1.00 98.31 92 ALA A O 1
ATOM 750 N N . ARG A 1 93 ? -7.551 3.492 -2.351 1.00 97.81 93 ARG A N 1
ATOM 751 C CA . ARG A 1 93 ? -7.062 2.121 -2.456 1.00 97.81 93 ARG A CA 1
ATOM 752 C C . ARG A 1 93 ? -8.080 1.205 -3.135 1.00 97.81 93 ARG A C 1
ATOM 754 O O . ARG A 1 93 ? -7.685 0.442 -4.005 1.00 97.81 93 ARG A O 1
ATOM 761 N N . LEU A 1 94 ? -9.364 1.299 -2.785 1.00 98.06 94 LEU A N 1
ATOM 762 C CA . LEU A 1 94 ? -10.430 0.552 -3.461 1.00 98.06 94 LEU A CA 1
ATOM 763 C C . LEU A 1 94 ? -10.491 0.892 -4.951 1.00 98.06 94 LEU A C 1
ATOM 765 O O . LEU A 1 94 ? -10.439 -0.009 -5.783 1.00 98.06 94 LEU A O 1
ATOM 769 N N . ALA A 1 95 ? -10.506 2.185 -5.281 1.00 98.25 95 ALA A N 1
ATOM 770 C CA . ALA A 1 95 ? -10.509 2.649 -6.663 1.00 98.25 95 ALA A CA 1
ATOM 771 C C . ALA A 1 95 ? -9.277 2.147 -7.438 1.00 98.25 95 ALA A C 1
ATOM 773 O O . ALA A 1 95 ? -9.409 1.695 -8.571 1.00 98.25 95 ALA A O 1
ATOM 774 N N . TYR A 1 96 ? -8.091 2.158 -6.822 1.00 98.19 96 TYR A N 1
ATOM 775 C CA . TYR A 1 96 ? -6.864 1.633 -7.425 1.00 98.19 96 TYR A CA 1
ATOM 776 C C . TYR A 1 96 ? -6.959 0.136 -7.755 1.00 98.19 96 TYR A C 1
ATOM 778 O O . TYR A 1 96 ? -6.609 -0.267 -8.863 1.00 98.19 96 TYR A O 1
ATOM 786 N N . GLU A 1 97 ? -7.459 -0.677 -6.822 1.00 96.94 97 GLU A N 1
ATOM 787 C CA . GLU A 1 97 ? -7.601 -2.134 -6.988 1.00 96.94 97 GLU A CA 1
ATOM 788 C C . GLU A 1 97 ? -8.693 -2.499 -8.009 1.00 96.94 97 GLU A C 1
ATOM 790 O O . GLU A 1 97 ? -8.652 -3.562 -8.625 1.00 96.94 97 GLU A O 1
ATOM 795 N N . GLN A 1 98 ? -9.640 -1.587 -8.237 1.00 96.31 98 GLN A N 1
ATOM 796 C CA . GLN A 1 98 ? -10.643 -1.652 -9.303 1.00 96.31 98 GLN A CA 1
ATOM 797 C C . GLN A 1 98 ? -10.159 -1.030 -10.627 1.00 96.31 98 GLN A C 1
ATOM 799 O O . GLN A 1 98 ? -10.956 -0.836 -11.543 1.00 96.31 98 GLN A O 1
ATOM 804 N N . SER A 1 99 ? -8.872 -0.681 -10.734 1.00 97.06 99 SER A N 1
ATOM 805 C CA . SER A 1 99 ? -8.270 -0.010 -11.897 1.00 97.06 99 SER A CA 1
ATOM 806 C C . SER A 1 99 ? -8.878 1.359 -12.246 1.00 97.06 99 SER A C 1
ATOM 808 O O . SER A 1 99 ? -8.620 1.898 -13.321 1.00 97.06 99 SER A O 1
ATOM 810 N N . ASN A 1 100 ? -9.632 1.980 -11.334 1.00 97.94 100 ASN A N 1
ATOM 811 C CA . ASN A 1 100 ? -10.148 3.339 -11.485 1.00 97.94 100 ASN A CA 1
ATOM 812 C C . ASN A 1 100 ? -9.102 4.374 -11.035 1.00 97.94 100 ASN A C 1
ATOM 814 O O . ASN A 1 100 ? -9.188 5.000 -9.973 1.00 97.94 100 ASN A O 1
ATOM 818 N N . TYR A 1 101 ? -8.070 4.528 -11.861 1.00 98.38 101 TYR A N 1
ATOM 819 C CA . TYR A 1 101 ? -6.884 5.320 -11.543 1.00 98.38 101 TYR A CA 1
ATOM 820 C C . TYR A 1 101 ? -7.154 6.817 -11.387 1.00 98.38 101 TYR A C 1
ATOM 822 O O . TYR A 1 101 ? -6.624 7.438 -10.464 1.00 98.38 101 TYR A O 1
ATOM 830 N N . THR A 1 102 ? -8.015 7.397 -12.227 1.00 98.00 102 THR A N 1
ATOM 831 C CA . THR A 1 102 ? -8.385 8.818 -12.133 1.00 98.00 102 THR A CA 1
ATOM 832 C C . THR A 1 102 ? -9.069 9.120 -10.803 1.00 98.00 102 THR A C 1
ATOM 834 O O . THR A 1 102 ? -8.707 10.084 -10.12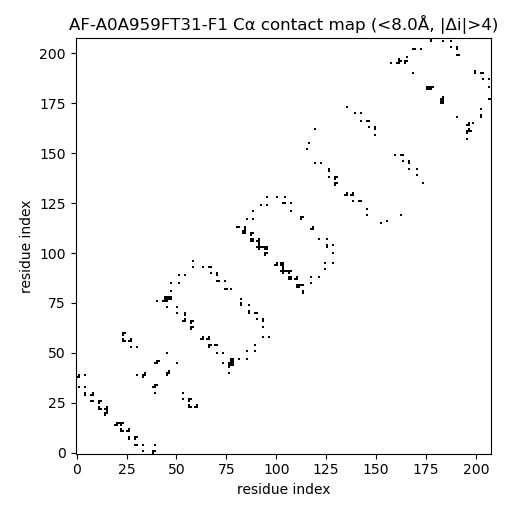6 1.00 98.00 102 THR A O 1
ATOM 837 N N . GLN A 1 103 ? -10.013 8.269 -10.386 1.00 98.31 103 GLN A N 1
ATOM 838 C CA . GLN A 1 103 ? -10.684 8.423 -9.098 1.00 98.31 103 GLN A CA 1
ATOM 839 C C . GLN A 1 103 ? -9.703 8.249 -7.934 1.00 98.31 103 GLN A C 1
ATOM 841 O O . GLN A 1 103 ? -9.714 9.054 -7.002 1.00 98.31 103 GLN A O 1
ATOM 846 N N . ALA A 1 104 ? -8.832 7.237 -7.993 1.00 98.56 104 ALA A N 1
ATOM 847 C CA . ALA A 1 104 ? -7.839 6.990 -6.953 1.00 98.56 104 ALA A CA 1
ATOM 848 C C . ALA A 1 104 ? -6.902 8.194 -6.746 1.00 98.56 104 ALA A C 1
ATOM 850 O O . ALA A 1 104 ? -6.716 8.637 -5.611 1.00 98.56 104 ALA A O 1
ATOM 851 N N . LEU A 1 105 ? -6.365 8.771 -7.828 1.00 98.38 105 LEU A N 1
ATOM 852 C CA . LEU A 1 105 ? -5.532 9.977 -7.752 1.00 98.38 105 LEU A CA 1
ATOM 853 C C . LEU A 1 105 ? -6.313 11.186 -7.226 1.00 98.38 105 LEU A C 1
ATOM 855 O O . LEU A 1 105 ? -5.801 11.904 -6.368 1.00 98.38 105 LEU A O 1
ATOM 859 N N . GLY A 1 106 ? -7.555 11.387 -7.681 1.00 98.31 106 GLY A N 1
ATOM 860 C CA . GLY A 1 106 ? -8.414 12.471 -7.195 1.00 98.31 106 GLY A CA 1
ATOM 861 C C . GLY A 1 106 ? -8.632 12.412 -5.680 1.00 98.31 106 GLY A C 1
ATOM 862 O O . GLY A 1 106 ? -8.455 13.413 -4.986 1.00 98.31 106 GLY A O 1
ATOM 863 N N . LEU A 1 107 ? -8.921 11.221 -5.151 1.00 98.38 107 LEU A N 1
ATOM 864 C CA . LEU A 1 107 ? -9.101 10.987 -3.714 1.00 98.38 107 LEU A CA 1
ATOM 865 C C . LEU A 1 107 ? -7.806 11.212 -2.915 1.00 98.38 107 LEU A C 1
ATOM 867 O O . LEU A 1 107 ? -7.848 11.785 -1.826 1.00 98.38 107 LEU A O 1
ATOM 871 N N . ILE A 1 108 ? -6.651 10.802 -3.453 1.00 98.00 108 ILE A N 1
ATOM 872 C CA . ILE A 1 108 ? -5.343 11.038 -2.820 1.00 98.00 108 ILE A CA 1
ATOM 873 C C . ILE A 1 108 ? -5.018 12.533 -2.765 1.00 98.00 108 ILE A C 1
ATOM 875 O O . ILE A 1 108 ? -4.520 13.001 -1.743 1.00 98.00 108 ILE A O 1
ATOM 879 N N . HIS A 1 109 ? -5.303 13.284 -3.830 1.00 95.81 109 HIS A N 1
ATOM 880 C CA . HIS A 1 109 ? -5.048 14.725 -3.883 1.00 95.81 109 HIS A CA 1
ATOM 881 C C . HIS A 1 109 ? -5.998 15.538 -2.996 1.00 95.81 109 HIS A C 1
ATOM 883 O O . HIS A 1 109 ? -5.599 16.577 -2.477 1.00 95.81 109 HIS A O 1
ATOM 889 N N . GLN A 1 110 ? -7.229 15.063 -2.790 1.00 95.69 110 GLN A N 1
ATOM 890 C CA . GLN A 1 110 ? -8.182 15.683 -1.868 1.00 95.69 110 GLN A CA 1
ATOM 891 C C . GLN A 1 110 ? -7.764 15.521 -0.396 1.00 95.69 110 GLN A C 1
ATOM 893 O O . GLN A 1 110 ? -8.081 16.363 0.444 1.00 95.69 110 GLN A O 1
ATOM 898 N N . ALA A 1 111 ? -7.075 14.430 -0.061 1.00 93.25 111 ALA A N 1
ATOM 899 C CA . ALA A 1 111 ? -6.783 14.078 1.319 1.00 93.25 111 ALA A CA 1
ATOM 900 C C . ALA A 1 111 ? -5.655 14.920 1.935 1.00 93.25 111 ALA A C 1
ATOM 902 O O . ALA A 1 111 ? -4.541 15.000 1.419 1.00 93.25 111 ALA A O 1
ATOM 903 N N . THR A 1 112 ? -5.906 15.455 3.133 1.00 91.88 112 THR A N 1
ATOM 904 C CA . THR A 1 112 ? -4.859 16.047 3.977 1.00 91.88 112 THR A CA 1
ATOM 905 C C . THR A 1 112 ? -4.344 15.007 4.973 1.00 91.88 112 THR A C 1
ATOM 907 O O . THR A 1 112 ? -5.007 14.669 5.954 1.00 91.88 112 THR A O 1
ATOM 910 N N . PHE A 1 113 ? -3.147 14.473 4.726 1.00 91.25 113 PHE A N 1
ATOM 911 C CA . PHE A 1 113 ? -2.552 13.431 5.566 1.00 91.25 113 PHE A CA 1
ATOM 912 C C . PHE A 1 113 ? -1.737 14.008 6.728 1.00 91.25 113 PHE A C 1
ATOM 914 O O . PHE A 1 113 ? -0.621 14.489 6.534 1.00 91.25 113 PHE A O 1
ATOM 921 N N . SER A 1 114 ? -2.270 13.889 7.946 1.00 84.44 114 SER A N 1
ATOM 922 C CA . SER A 1 114 ? -1.549 14.168 9.197 1.00 84.44 114 SER A CA 1
ATOM 923 C C . SER A 1 114 ? -0.622 13.019 9.620 1.00 84.44 114 SER A C 1
ATOM 925 O O . SER A 1 114 ? 0.435 13.253 10.202 1.00 84.44 114 SER A O 1
ATOM 927 N N . ASP A 1 115 ? -0.989 11.773 9.303 1.00 91.06 115 ASP A N 1
ATOM 928 C CA . ASP A 1 115 ? -0.155 10.590 9.524 1.00 91.06 115 ASP A CA 1
ATOM 929 C C . ASP A 1 115 ? 0.852 10.439 8.369 1.00 91.06 115 ASP A C 1
ATOM 931 O O . ASP A 1 115 ? 0.484 10.234 7.208 1.00 91.06 115 ASP A O 1
ATOM 935 N N . VAL A 1 116 ? 2.143 10.546 8.695 1.00 94.06 116 VAL A N 1
ATOM 936 C CA . VAL A 1 116 ? 3.243 10.498 7.719 1.00 94.06 116 VAL A CA 1
ATOM 937 C C . VAL A 1 116 ? 3.298 9.153 6.986 1.00 94.06 116 VAL A C 1
ATOM 939 O O . VAL A 1 116 ? 3.590 9.122 5.790 1.00 94.06 116 VAL A O 1
ATOM 942 N N . LEU A 1 117 ? 3.009 8.043 7.672 1.00 94.25 117 LEU A N 1
ATOM 943 C CA . LEU A 1 117 ? 3.038 6.714 7.059 1.00 94.25 117 LEU A CA 1
ATOM 944 C C . LEU A 1 117 ? 1.849 6.516 6.121 1.00 94.25 117 LEU A C 1
ATOM 946 O O . LEU A 1 117 ? 2.022 5.935 5.052 1.00 94.25 117 LEU A O 1
ATOM 950 N N . LEU A 1 118 ? 0.676 7.045 6.480 1.00 95.44 118 LEU A N 1
ATOM 951 C CA . LEU A 1 118 ? -0.493 7.038 5.600 1.00 95.44 118 LEU A CA 1
ATOM 952 C C . LEU A 1 118 ? -0.243 7.862 4.329 1.00 95.44 118 LEU A C 1
ATOM 954 O O . LEU A 1 118 ? -0.568 7.413 3.233 1.00 95.44 118 LEU A O 1
ATOM 958 N N . ASN A 1 119 ? 0.412 9.022 4.463 1.00 96.44 119 ASN A N 1
ATOM 959 C CA . ASN A 1 119 ? 0.827 9.841 3.322 1.00 96.44 119 ASN A CA 1
ATOM 960 C C . ASN A 1 119 ? 1.776 9.068 2.391 1.00 96.44 119 ASN A C 1
ATOM 962 O O . ASN A 1 119 ? 1.582 9.036 1.179 1.00 96.44 119 ASN A O 1
ATOM 966 N N . LEU A 1 120 ? 2.785 8.393 2.952 1.00 97.44 120 LEU A N 1
ATOM 967 C CA . LEU A 1 120 ? 3.711 7.575 2.166 1.00 97.44 120 LEU A CA 1
ATOM 968 C C . LEU A 1 120 ? 3.007 6.406 1.470 1.00 97.44 120 LEU A C 1
ATOM 970 O O . LEU A 1 120 ? 3.303 6.139 0.309 1.00 97.44 120 LEU A O 1
ATOM 974 N N . ALA A 1 121 ? 2.042 5.764 2.130 1.00 97.19 121 ALA A N 1
ATOM 975 C CA . ALA A 1 121 ? 1.240 4.709 1.519 1.00 97.19 121 ALA A CA 1
ATOM 976 C C . ALA A 1 121 ? 0.382 5.242 0.353 1.00 97.19 121 ALA A C 1
ATOM 978 O O . ALA A 1 121 ? 0.327 4.621 -0.708 1.00 97.19 121 ALA A O 1
ATOM 979 N N . ALA A 1 122 ? -0.226 6.424 0.506 1.00 98.12 122 ALA A N 1
ATOM 980 C CA . ALA A 1 122 ? -0.956 7.095 -0.571 1.00 98.12 122 ALA A CA 1
ATOM 981 C C . ALA A 1 122 ? -0.028 7.439 -1.750 1.00 98.12 122 ALA A C 1
ATOM 983 O O . ALA A 1 122 ? -0.349 7.159 -2.903 1.00 98.12 122 ALA A O 1
ATOM 984 N N . LYS A 1 123 ? 1.177 7.954 -1.466 1.00 98.25 123 LYS A N 1
ATOM 985 C CA . LYS A 1 123 ? 2.206 8.203 -2.487 1.00 98.25 123 LYS A CA 1
ATOM 986 C C . LYS A 1 123 ? 2.637 6.924 -3.202 1.00 98.25 123 LYS A C 1
ATOM 988 O O . LYS A 1 123 ? 2.896 6.980 -4.401 1.00 98.25 123 LYS A O 1
ATOM 993 N N . THR A 1 124 ? 2.683 5.784 -2.516 1.00 98.56 124 THR A N 1
ATOM 994 C CA . THR A 1 124 ? 2.929 4.490 -3.164 1.00 98.56 124 THR A CA 1
ATOM 995 C C . THR A 1 124 ? 1.816 4.128 -4.148 1.00 98.56 124 THR A C 1
ATOM 997 O O . THR A 1 124 ? 2.124 3.656 -5.237 1.00 98.56 124 THR A O 1
ATOM 1000 N N . ILE A 1 125 ? 0.541 4.386 -3.833 1.00 98.50 125 ILE A N 1
ATOM 1001 C CA . ILE A 1 125 ? -0.554 4.176 -4.798 1.00 98.50 125 ILE A CA 1
ATOM 1002 C C . ILE A 1 125 ? -0.372 5.086 -6.021 1.00 98.50 125 ILE A C 1
ATOM 1004 O O . ILE A 1 125 ? -0.390 4.585 -7.142 1.00 98.50 125 ILE A O 1
ATOM 1008 N N . SER A 1 126 ? -0.115 6.386 -5.831 1.00 98.62 126 SER A N 1
ATOM 1009 C CA . SER A 1 126 ? 0.133 7.308 -6.954 1.00 98.62 126 SER A CA 1
ATOM 1010 C C . SER A 1 126 ? 1.302 6.856 -7.835 1.00 98.62 126 SER A C 1
ATOM 1012 O O . SER A 1 126 ? 1.181 6.860 -9.053 1.00 98.62 126 SER A O 1
ATOM 1014 N N . LEU A 1 127 ? 2.403 6.399 -7.226 1.00 98.50 127 LEU A N 1
ATOM 1015 C CA . LEU A 1 127 ? 3.562 5.833 -7.927 1.00 98.50 127 LEU A CA 1
ATOM 1016 C C . LEU A 1 127 ? 3.147 4.674 -8.840 1.00 98.50 127 LEU A C 1
ATOM 1018 O O . LEU A 1 127 ? 3.493 4.659 -10.020 1.00 98.50 127 LEU A O 1
ATOM 1022 N N . LYS A 1 128 ? 2.386 3.715 -8.302 1.00 98.69 128 LYS A N 1
ATOM 1023 C CA . LYS A 1 128 ? 1.925 2.546 -9.059 1.00 98.69 128 LYS A CA 1
ATOM 1024 C C . LYS A 1 128 ? 0.979 2.938 -10.191 1.00 98.69 128 LYS A C 1
ATOM 1026 O O . LYS A 1 128 ? 1.042 2.338 -11.259 1.00 98.69 128 LYS A O 1
ATOM 1031 N N . ILE A 1 129 ? 0.127 3.937 -9.961 1.00 98.69 129 ILE A N 1
ATOM 1032 C CA . ILE A 1 129 ? -0.780 4.475 -10.978 1.00 98.69 129 ILE A CA 1
ATOM 1033 C C . ILE A 1 129 ? 0.004 5.130 -12.115 1.00 98.69 129 ILE A C 1
ATOM 1035 O O . ILE A 1 129 ? -0.225 4.780 -13.268 1.00 98.69 129 ILE A O 1
ATOM 1039 N N . TYR A 1 130 ? 0.946 6.028 -11.814 1.00 98.69 130 TYR A N 1
ATOM 1040 C CA . TYR A 1 130 ? 1.745 6.683 -12.854 1.00 98.69 130 TYR A CA 1
ATOM 1041 C C . TYR A 1 130 ? 2.547 5.670 -13.671 1.00 98.69 130 TYR A C 1
ATOM 1043 O O . TYR A 1 130 ? 2.617 5.788 -14.889 1.00 98.69 130 TYR A O 1
ATOM 1051 N N . TYR A 1 131 ? 3.072 4.624 -13.023 1.00 98.06 131 TYR A N 1
ATOM 1052 C CA . TYR A 1 131 ? 3.710 3.521 -13.736 1.00 98.06 131 TYR A CA 1
ATOM 1053 C C . TYR A 1 131 ? 2.733 2.796 -14.675 1.00 98.06 131 TYR A C 1
ATOM 1055 O O . TYR A 1 131 ? 3.047 2.588 -15.843 1.00 98.06 131 TYR A O 1
ATOM 1063 N N . ALA A 1 132 ? 1.541 2.432 -14.186 1.00 97.31 132 ALA A N 1
ATOM 1064 C CA . ALA A 1 132 ? 0.532 1.719 -14.973 1.00 97.31 132 ALA A CA 1
ATOM 1065 C C . ALA A 1 132 ? 0.030 2.532 -16.178 1.00 97.31 132 ALA A C 1
ATOM 1067 O O . ALA A 1 132 ? -0.235 1.963 -17.235 1.00 97.31 132 ALA A O 1
ATOM 1068 N N . LEU A 1 133 ? -0.067 3.854 -16.026 1.00 97.62 133 LEU A N 1
ATOM 1069 C CA . LEU A 1 133 ? -0.454 4.785 -17.087 1.00 97.62 133 LEU A CA 1
ATOM 1070 C C . LEU A 1 133 ? 0.702 5.153 -18.033 1.00 97.62 133 LEU A C 1
ATOM 1072 O O . LEU A 1 133 ? 0.473 5.860 -19.005 1.00 97.62 133 LEU A O 1
ATOM 1076 N N . GLN A 1 134 ? 1.922 4.667 -17.774 1.00 97.44 134 GLN A N 1
ATOM 1077 C CA . GLN A 1 134 ? 3.141 5.027 -18.514 1.00 97.44 134 GLN A CA 1
ATOM 1078 C C . GLN A 1 134 ? 3.469 6.531 -18.481 1.00 97.44 134 GLN A C 1
ATOM 1080 O O . GLN A 1 134 ? 4.182 7.048 -19.337 1.00 97.44 134 GLN A O 1
ATOM 1085 N N . GLU A 1 135 ? 2.998 7.226 -17.446 1.00 97.94 135 GLU A N 1
ATOM 1086 C CA . GLU A 1 135 ? 3.244 8.647 -17.193 1.00 97.94 135 GLU A CA 1
ATOM 1087 C C . GLU A 1 135 ? 4.609 8.820 -16.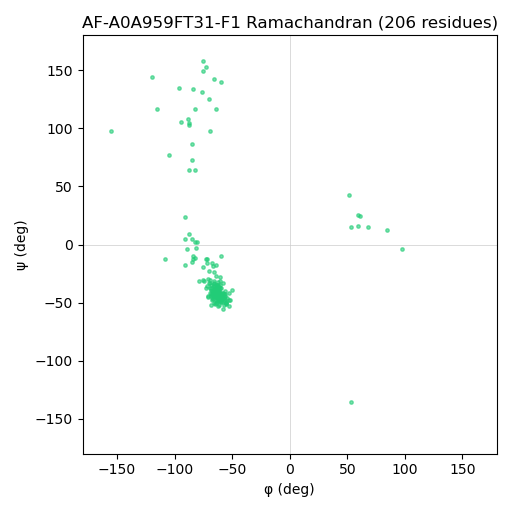507 1.00 97.94 135 GLU A C 1
ATOM 1089 O O . GLU A 1 135 ? 4.707 9.185 -15.330 1.00 97.94 135 GLU A O 1
ATOM 1094 N N . TYR A 1 136 ? 5.686 8.459 -17.211 1.00 97.38 136 TYR A N 1
ATOM 1095 C CA . TYR A 1 136 ? 7.010 8.306 -16.602 1.00 97.38 136 TYR A CA 1
ATOM 1096 C C . TYR A 1 136 ? 7.629 9.629 -16.133 1.00 97.38 136 TYR A C 1
ATOM 1098 O O . TYR A 1 136 ? 8.224 9.652 -15.058 1.00 97.38 136 TYR A O 1
ATOM 1106 N N . ASP A 1 137 ? 7.405 10.738 -16.840 1.00 97.50 137 ASP A N 1
ATOM 1107 C CA . ASP A 1 137 ? 7.887 12.063 -16.416 1.00 97.50 137 ASP A CA 1
ATOM 1108 C C . ASP A 1 137 ? 7.249 12.503 -15.082 1.00 97.50 137 ASP A C 1
ATOM 1110 O O . ASP A 1 137 ? 7.913 13.021 -14.171 1.00 97.50 137 ASP A O 1
ATOM 1114 N N . LEU A 1 138 ? 5.944 12.241 -14.928 1.00 97.62 138 LEU A N 1
ATOM 1115 C CA . LEU A 1 138 ? 5.220 12.482 -13.678 1.00 97.62 138 LEU A CA 1
ATOM 1116 C C . LEU A 1 138 ? 5.693 11.537 -12.576 1.00 97.62 138 LEU A C 1
ATOM 1118 O O . LEU A 1 138 ? 5.862 11.959 -11.428 1.00 97.62 138 LEU A O 1
ATOM 1122 N N . LEU A 1 139 ? 5.938 10.270 -12.913 1.00 98.62 139 LEU A N 1
ATOM 1123 C CA . LEU A 1 139 ? 6.464 9.288 -11.977 1.00 98.62 139 LEU A CA 1
ATOM 1124 C C . LEU A 1 139 ? 7.851 9.688 -11.454 1.00 98.62 139 LEU A C 1
ATOM 1126 O O . LEU A 1 139 ? 8.068 9.638 -10.245 1.00 98.62 139 LEU A O 1
ATOM 1130 N N . GLU A 1 140 ? 8.775 10.120 -12.312 1.00 98.19 140 GLU A N 1
ATOM 1131 C CA . GLU A 1 140 ? 10.101 10.588 -11.894 1.00 98.19 140 GLU A CA 1
ATOM 1132 C C . GLU A 1 140 ? 10.004 11.779 -10.936 1.00 98.19 140 GLU A C 1
ATOM 1134 O O . GLU A 1 140 ? 10.550 11.733 -9.825 1.00 98.19 140 GLU A O 1
ATOM 1139 N N . SER A 1 141 ? 9.205 12.784 -11.306 1.00 98.31 141 SER A N 1
ATOM 1140 C CA . SER A 1 141 ? 8.930 13.953 -10.462 1.00 98.31 141 SER A CA 1
ATOM 1141 C C . SER A 1 141 ? 8.332 13.553 -9.105 1.00 98.31 141 SER A C 1
ATOM 1143 O O . SER A 1 141 ? 8.720 14.066 -8.047 1.00 98.31 141 SER A O 1
ATOM 1145 N N . HIS A 1 142 ? 7.410 12.587 -9.104 1.00 98.50 142 HIS A N 1
ATOM 1146 C CA . HIS A 1 142 ? 6.790 12.053 -7.893 1.00 98.50 142 HIS A CA 1
ATOM 1147 C C . HIS A 1 142 ? 7.786 11.291 -7.010 1.00 98.50 142 HIS A C 1
ATOM 1149 O O . HIS A 1 142 ? 7.774 11.456 -5.787 1.00 98.50 142 HIS A O 1
ATOM 1155 N N . LEU A 1 143 ? 8.686 10.499 -7.601 1.00 98.62 143 LEU A N 1
ATOM 1156 C CA . LEU A 1 143 ? 9.741 9.770 -6.888 1.00 98.62 143 LEU A CA 1
ATOM 1157 C C . LEU A 1 143 ? 10.729 10.725 -6.201 1.00 98.62 143 LEU A C 1
ATOM 1159 O O . LEU A 1 143 ? 11.156 10.461 -5.067 1.00 98.62 143 LEU A O 1
ATOM 1163 N N . ASP A 1 144 ? 11.062 11.847 -6.840 1.00 98.31 144 ASP A N 1
ATOM 1164 C CA . ASP A 1 144 ? 11.889 12.901 -6.246 1.00 98.31 144 ASP A CA 1
ATOM 1165 C C . ASP A 1 144 ? 11.182 13.605 -5.090 1.00 98.31 144 ASP A C 1
ATOM 1167 O O . ASP A 1 144 ? 11.737 13.719 -3.988 1.00 98.31 144 ASP A O 1
ATOM 1171 N N . ALA A 1 145 ? 9.925 14.001 -5.293 1.00 98.06 145 ALA A N 1
ATOM 1172 C CA . ALA A 1 145 ? 9.109 14.599 -4.245 1.00 98.06 145 ALA A CA 1
ATOM 1173 C C . ALA A 1 145 ? 8.943 13.654 -3.040 1.00 98.06 145 ALA A C 1
ATOM 1175 O O . ALA A 1 145 ? 9.081 14.081 -1.888 1.00 98.06 145 ALA A O 1
ATOM 1176 N N . MET A 1 146 ? 8.703 12.362 -3.288 1.00 97.94 146 MET A N 1
ATOM 1177 C CA . MET A 1 146 ? 8.594 11.328 -2.257 1.00 97.94 146 MET A CA 1
ATOM 1178 C C . MET A 1 146 ? 9.920 11.144 -1.507 1.00 97.94 146 MET A C 1
ATOM 1180 O O . MET A 1 146 ? 9.925 11.129 -0.276 1.00 97.94 146 MET A O 1
ATOM 1184 N N . THR A 1 147 ? 11.054 11.103 -2.211 1.00 98.06 147 THR A N 1
ATOM 1185 C CA . THR A 1 147 ? 12.390 11.009 -1.595 1.00 98.06 147 THR A CA 1
ATOM 1186 C C . THR A 1 147 ? 12.682 12.211 -0.691 1.00 98.06 147 THR A C 1
ATOM 1188 O O . THR A 1 147 ? 13.117 12.043 0.453 1.00 98.06 147 THR A O 1
ATOM 1191 N N . ASN A 1 148 ? 12.390 13.427 -1.158 1.00 97.62 148 ASN A N 1
ATOM 1192 C CA . ASN A 1 148 ? 12.555 14.650 -0.370 1.00 97.62 148 ASN A CA 1
ATOM 1193 C C . ASN A 1 148 ? 11.618 14.685 0.843 1.00 97.62 148 ASN A C 1
ATOM 1195 O O . ASN A 1 148 ? 12.023 15.082 1.938 1.00 97.62 148 ASN A O 1
ATOM 1199 N N . PHE A 1 149 ? 10.378 14.220 0.686 1.00 96.88 149 PHE A N 1
ATOM 1200 C CA . PHE A 1 149 ? 9.438 14.076 1.793 1.00 96.88 149 PHE A CA 1
ATOM 1201 C C . PHE A 1 149 ? 9.963 13.110 2.867 1.00 96.88 149 PHE A C 1
ATOM 1203 O O . PHE A 1 149 ? 9.971 13.470 4.045 1.00 96.88 149 PHE A O 1
ATOM 1210 N N . ILE A 1 150 ? 10.481 11.938 2.481 1.00 96.94 150 ILE A N 1
ATOM 1211 C CA . ILE A 1 150 ? 11.069 10.964 3.419 1.00 96.94 150 ILE A CA 1
ATOM 1212 C C . ILE A 1 150 ? 12.272 11.563 4.159 1.00 96.94 150 ILE A C 1
ATOM 1214 O O . ILE A 1 150 ? 12.422 11.365 5.362 1.00 96.94 150 ILE A O 1
ATOM 1218 N N . ARG A 1 151 ? 13.133 12.317 3.463 1.00 94.19 151 ARG A N 1
ATOM 1219 C CA . ARG A 1 151 ? 14.323 12.942 4.067 1.00 94.19 151 ARG A CA 1
ATOM 1220 C C . ARG A 1 151 ? 13.977 14.008 5.109 1.00 94.19 151 ARG A C 1
ATOM 1222 O O . ARG A 1 151 ? 14.691 14.118 6.102 1.00 94.19 151 ARG A O 1
ATOM 1229 N N . ARG A 1 152 ? 12.899 14.773 4.896 1.00 95.06 152 ARG A N 1
ATOM 1230 C CA . ARG A 1 152 ? 12.452 15.829 5.824 1.00 95.06 152 ARG A CA 1
ATOM 1231 C C . ARG A 1 152 ? 11.762 15.281 7.074 1.00 95.06 152 ARG A C 1
ATOM 1233 O O . ARG A 1 152 ? 11.863 15.891 8.134 1.00 95.06 152 ARG A O 1
ATOM 1240 N N . ASN A 1 153 ? 11.087 14.139 6.968 1.00 93.12 153 ASN A N 1
ATOM 1241 C CA . ASN A 1 153 ? 10.362 13.541 8.086 1.00 93.12 153 ASN A CA 1
ATOM 1242 C C . ASN A 1 153 ? 11.280 12.637 8.924 1.00 93.12 153 ASN A C 1
ATOM 1244 O O . ASN A 1 153 ? 11.616 11.516 8.540 1.00 93.12 153 ASN A O 1
ATOM 1248 N N . LYS A 1 154 ? 11.684 13.136 10.098 1.00 86.75 154 LYS A N 1
ATOM 1249 C CA . LYS A 1 154 ? 12.433 12.360 11.101 1.00 86.75 154 LYS A CA 1
ATOM 1250 C C . LYS A 1 154 ? 11.493 11.379 11.823 1.00 86.75 154 LYS A C 1
ATOM 1252 O O . LYS A 1 154 ? 10.287 11.579 11.849 1.00 86.75 154 LYS A O 1
ATOM 1257 N N . GLY A 1 155 ? 12.042 10.317 12.417 1.00 86.50 155 GLY A N 1
ATOM 1258 C CA . GLY A 1 155 ? 11.263 9.381 13.248 1.00 86.50 155 GLY A CA 1
ATOM 1259 C C . GLY A 1 155 ? 10.529 8.262 12.498 1.00 86.50 155 GLY A C 1
ATOM 1260 O O . GLY A 1 155 ? 9.727 7.556 13.093 1.00 86.50 155 GLY A O 1
ATOM 1261 N N . LEU A 1 156 ? 10.823 8.048 11.213 1.00 90.25 156 LEU A N 1
ATOM 1262 C CA . LEU A 1 156 ? 10.222 6.970 10.411 1.00 90.25 156 LEU A CA 1
ATOM 1263 C C . LEU A 1 156 ? 10.725 5.555 10.761 1.00 90.25 156 LEU A C 1
ATOM 1265 O O . LEU A 1 156 ? 10.153 4.571 10.293 1.00 90.25 156 LEU A O 1
ATOM 1269 N N . GLY A 1 157 ? 11.802 5.431 11.542 1.00 91.06 157 GLY A N 1
ATOM 1270 C CA . GLY A 1 157 ? 12.402 4.138 11.883 1.00 91.06 157 GLY A CA 1
ATOM 1271 C C . GLY A 1 157 ? 12.728 3.302 10.639 1.00 91.06 157 GLY A C 1
ATOM 1272 O O . GLY A 1 157 ? 13.231 3.825 9.641 1.00 91.06 157 GLY A O 1
ATOM 1273 N N . TYR A 1 158 ? 12.396 2.009 10.677 1.00 88.56 158 TYR A N 1
ATOM 1274 C CA . TYR A 1 158 ? 12.641 1.080 9.565 1.00 88.56 158 TYR A CA 1
ATOM 1275 C C . TYR A 1 158 ? 11.848 1.427 8.291 1.00 88.56 158 TYR A C 1
ATOM 1277 O O . TYR A 1 158 ? 12.318 1.165 7.181 1.00 88.56 158 TYR A O 1
ATOM 1285 N N . HIS A 1 159 ? 10.686 2.087 8.415 1.00 93.25 159 HIS A N 1
ATOM 1286 C CA . HIS A 1 159 ? 9.883 2.499 7.259 1.00 93.25 159 HIS A CA 1
ATOM 1287 C C . HIS A 1 159 ? 10.645 3.455 6.339 1.00 93.25 159 HIS A C 1
ATOM 1289 O O . HIS A 1 159 ? 10.404 3.470 5.133 1.00 93.25 159 HIS A O 1
ATOM 1295 N N . ARG A 1 160 ? 11.594 4.230 6.884 1.00 95.50 160 ARG A N 1
ATOM 1296 C CA . ARG A 1 160 ? 12.434 5.131 6.089 1.00 95.50 160 ARG A CA 1
ATOM 1297 C C . ARG A 1 160 ? 13.158 4.375 4.980 1.00 95.50 160 ARG A C 1
ATOM 1299 O O . ARG A 1 160 ? 13.092 4.780 3.823 1.00 95.50 160 ARG A O 1
ATOM 1306 N N . ASN A 1 161 ? 13.832 3.286 5.342 1.00 95.50 161 ASN A N 1
ATOM 1307 C CA . ASN A 1 161 ? 14.614 2.496 4.399 1.00 95.50 161 ASN A CA 1
ATOM 1308 C C . ASN A 1 161 ? 13.695 1.784 3.407 1.00 95.50 161 ASN A C 1
ATOM 1310 O O . ASN A 1 161 ? 13.971 1.824 2.216 1.00 95.50 161 ASN A O 1
ATOM 1314 N N . ASN A 1 162 ? 12.549 1.269 3.867 1.00 96.75 162 ASN A N 1
ATOM 1315 C CA . ASN A 1 162 ? 11.540 0.671 2.992 1.00 96.75 162 ASN A CA 1
ATOM 1316 C C . ASN A 1 162 ? 11.124 1.603 1.844 1.00 96.75 162 ASN A C 1
ATOM 1318 O O . ASN A 1 162 ? 11.178 1.228 0.674 1.00 96.75 162 ASN A O 1
ATOM 1322 N N . TYR A 1 163 ? 10.729 2.835 2.173 1.00 97.81 163 TYR A N 1
ATOM 1323 C CA . TYR A 1 163 ? 10.255 3.773 1.161 1.00 97.81 163 TYR A CA 1
ATOM 1324 C C . TYR A 1 163 ? 11.390 4.347 0.299 1.00 97.81 163 TYR A C 1
ATOM 1326 O O . TYR A 1 163 ? 11.169 4.590 -0.882 1.00 97.81 163 TYR A O 1
ATOM 1334 N N . LEU A 1 164 ? 12.606 4.518 0.834 1.00 97.44 164 LEU A N 1
ATOM 1335 C CA . LEU A 1 164 ? 13.769 4.901 0.017 1.00 97.44 164 LEU A CA 1
ATOM 1336 C C . LEU A 1 164 ? 14.192 3.791 -0.947 1.00 97.44 164 LEU A C 1
ATOM 1338 O O . LEU A 1 164 ? 14.562 4.076 -2.084 1.00 97.44 164 LEU A O 1
ATOM 1342 N N . ASN A 1 165 ? 14.118 2.532 -0.519 1.00 98.00 165 ASN A N 1
ATOM 1343 C CA . ASN A 1 165 ? 14.367 1.392 -1.389 1.00 98.00 165 ASN A CA 1
ATOM 1344 C C . ASN A 1 165 ? 13.316 1.331 -2.495 1.00 98.00 165 ASN A C 1
ATOM 1346 O O . ASN A 1 165 ? 13.681 1.181 -3.658 1.00 98.00 165 ASN A O 1
ATOM 1350 N N . LEU A 1 166 ? 12.036 1.539 -2.168 1.00 98.50 166 LEU A N 1
ATOM 1351 C CA . LEU A 1 166 ? 10.979 1.639 -3.172 1.00 98.50 166 LEU A CA 1
ATOM 1352 C C . LEU A 1 166 ? 11.284 2.727 -4.211 1.00 98.50 166 LEU A C 1
ATOM 1354 O O . LEU A 1 166 ? 11.230 2.443 -5.409 1.00 98.50 166 LEU A O 1
ATOM 1358 N N . THR A 1 167 ? 11.648 3.946 -3.790 1.00 98.38 167 THR A N 1
ATOM 1359 C CA . THR A 1 167 ? 11.950 5.008 -4.762 1.00 98.38 167 THR A CA 1
ATOM 1360 C C . THR A 1 167 ? 13.185 4.677 -5.600 1.00 98.38 167 THR A C 1
ATOM 1362 O O . THR A 1 167 ? 13.142 4.804 -6.824 1.00 98.38 167 THR A O 1
ATOM 1365 N N . ARG A 1 168 ? 14.258 4.176 -4.974 1.00 98.12 168 ARG A N 1
ATOM 1366 C CA . ARG A 1 168 ? 15.494 3.746 -5.649 1.00 98.12 168 ARG A CA 1
ATOM 1367 C C . ARG A 1 168 ? 15.228 2.672 -6.705 1.00 98.12 168 ARG A C 1
ATOM 1369 O O . ARG A 1 168 ? 15.658 2.820 -7.846 1.00 98.12 168 ARG A O 1
ATOM 1376 N N . TYR A 1 169 ? 14.527 1.602 -6.336 1.00 98.50 169 TYR A N 1
ATOM 1377 C CA . TYR A 1 169 ? 14.263 0.487 -7.244 1.00 98.50 169 TYR A CA 1
ATOM 1378 C C . TYR A 1 169 ? 13.289 0.852 -8.353 1.00 98.50 169 TYR A C 1
ATOM 1380 O O . TYR A 1 169 ? 13.470 0.383 -9.471 1.00 98.50 169 TYR A O 1
ATOM 1388 N N . THR A 1 170 ? 12.316 1.724 -8.085 1.00 98.50 170 THR A N 1
ATOM 1389 C CA . THR A 1 170 ? 11.416 2.212 -9.138 1.00 98.50 170 THR A CA 1
ATOM 1390 C C . THR A 1 170 ? 12.186 3.037 -10.169 1.00 98.50 170 THR A C 1
ATOM 1392 O O . THR A 1 170 ? 12.027 2.806 -11.360 1.00 98.50 170 THR A O 1
ATOM 1395 N N . LYS A 1 171 ? 13.109 3.916 -9.751 1.00 98.12 171 LYS A N 1
ATOM 1396 C CA . LYS A 1 171 ? 13.983 4.639 -10.696 1.00 98.12 171 LYS A CA 1
ATOM 1397 C C . LYS A 1 171 ? 14.845 3.698 -11.536 1.00 98.12 171 LYS A C 1
ATOM 1399 O O . LYS A 1 171 ? 14.958 3.876 -12.742 1.00 98.12 171 LYS A O 1
ATOM 1404 N N . LYS A 1 172 ? 15.431 2.676 -10.905 1.00 97.69 172 LYS A N 1
ATOM 1405 C CA . LYS A 1 172 ? 16.228 1.667 -11.615 1.00 97.69 172 LYS A CA 1
ATOM 1406 C C . LYS A 1 172 ? 15.381 0.825 -12.576 1.00 97.69 172 LYS A C 1
ATOM 1408 O O . LYS A 1 172 ? 15.881 0.428 -13.620 1.00 97.69 172 LYS A O 1
ATOM 1413 N N . LEU A 1 173 ? 14.116 0.571 -12.240 1.00 97.81 173 LEU A N 1
ATOM 1414 C CA . LEU A 1 173 ? 13.163 -0.096 -13.126 1.00 97.81 173 LEU A CA 1
ATOM 1415 C C . LEU A 1 173 ? 12.870 0.746 -14.377 1.00 97.81 173 LEU A C 1
ATOM 1417 O O . LEU A 1 173 ? 12.797 0.181 -15.463 1.00 97.81 173 LEU A O 1
ATOM 1421 N N . LEU A 1 174 ? 12.735 2.071 -14.242 1.00 96.81 174 LEU A N 1
ATOM 1422 C CA . LEU A 1 174 ? 12.474 2.968 -15.377 1.00 96.81 174 LEU A CA 1
ATOM 1423 C C . LEU A 1 174 ? 13.633 3.023 -16.378 1.00 96.81 174 LEU A C 1
ATOM 1425 O O . LEU A 1 174 ? 13.397 3.072 -17.580 1.00 96.81 174 LEU A O 1
ATOM 1429 N N . SER A 1 175 ? 14.877 2.951 -15.901 1.00 95.56 175 S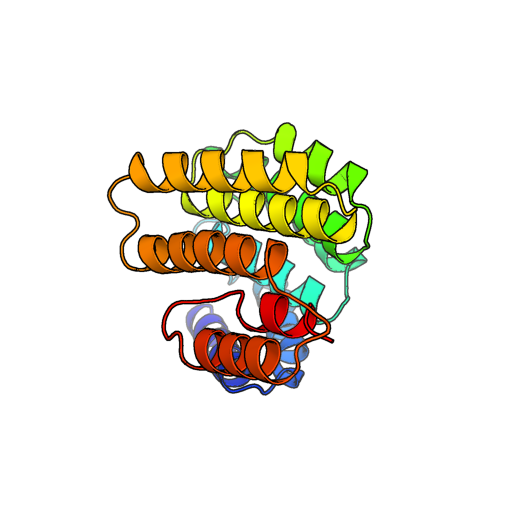ER A N 1
ATOM 1430 C CA . SER A 1 175 ? 16.071 2.947 -16.756 1.00 95.56 175 SER A CA 1
ATOM 1431 C C . SER A 1 175 ? 16.545 1.547 -17.172 1.00 95.56 175 SER A C 1
ATOM 1433 O O . SER A 1 175 ? 17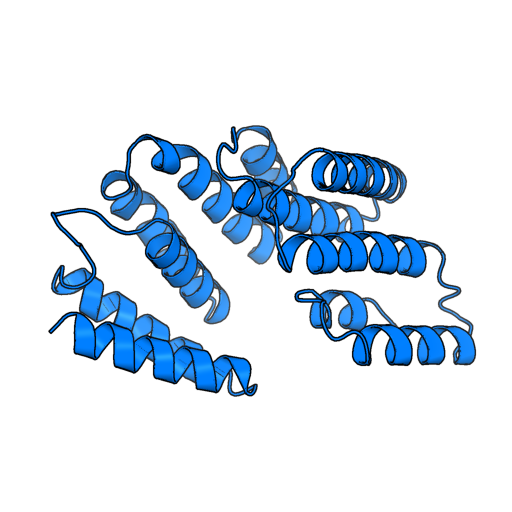.599 1.406 -17.796 1.00 95.56 175 SER A O 1
ATOM 1435 N N . LEU A 1 176 ? 15.798 0.495 -16.824 1.00 96.25 176 LEU A N 1
ATOM 1436 C CA . LEU A 1 176 ? 16.183 -0.889 -17.083 1.00 96.25 176 LEU A CA 1
ATOM 1437 C C . LEU A 1 176 ? 16.118 -1.205 -18.583 1.00 96.25 176 LEU A C 1
ATOM 1439 O O . LEU A 1 176 ? 15.056 -1.110 -19.200 1.00 96.25 176 LEU A O 1
ATOM 1443 N N . ASN A 1 177 ? 17.217 -1.697 -19.164 1.00 95.00 177 ASN A N 1
ATOM 1444 C CA . ASN A 1 177 ? 17.168 -2.289 -20.500 1.00 95.00 177 ASN A CA 1
ATOM 1445 C C . ASN A 1 177 ? 16.402 -3.621 -20.452 1.00 95.00 177 ASN A C 1
ATOM 1447 O O . ASN A 1 177 ? 16.958 -4.663 -20.107 1.00 95.00 177 ASN A O 1
ATOM 1451 N N . ARG A 1 178 ? 15.116 -3.584 -20.815 1.00 93.50 178 ARG A N 1
ATOM 1452 C CA . ARG A 1 178 ? 14.198 -4.733 -20.734 1.00 93.50 178 ARG A CA 1
ATOM 1453 C C . ARG A 1 178 ? 14.539 -5.874 -21.698 1.00 93.50 178 ARG A C 1
ATOM 1455 O O . ARG A 1 178 ? 14.033 -6.977 -21.514 1.00 93.50 178 ARG A O 1
ATOM 1462 N N . PHE A 1 179 ? 15.378 -5.626 -22.704 1.00 94.94 179 PHE A N 1
ATOM 1463 C CA . PHE A 1 179 ? 15.784 -6.628 -23.694 1.00 94.94 179 PHE A CA 1
ATOM 1464 C C . PHE A 1 179 ? 17.051 -7.390 -23.286 1.00 94.94 179 PHE A C 1
ATOM 1466 O O . PHE A 1 179 ? 17.315 -8.476 -23.804 1.00 94.94 179 PHE A O 1
ATOM 1473 N N . ASP A 1 180 ? 17.819 -6.855 -22.336 1.00 96.69 180 ASP A N 1
ATOM 1474 C CA . ASP A 1 180 ? 19.015 -7.505 -21.817 1.00 96.69 180 ASP A CA 1
ATOM 1475 C C . ASP A 1 180 ? 18.653 -8.445 -20.659 1.00 96.69 180 ASP A C 1
ATOM 1477 O O . ASP A 1 180 ? 18.423 -8.035 -19.518 1.00 96.69 180 ASP A O 1
ATOM 1481 N N . LYS A 1 181 ? 18.627 -9.748 -20.959 1.00 95.69 181 LYS A N 1
ATOM 1482 C CA . LYS A 1 181 ? 18.290 -10.797 -19.986 1.00 95.69 181 LYS A CA 1
ATOM 1483 C C . LYS A 1 181 ? 19.244 -10.835 -18.791 1.00 95.69 181 LYS A C 1
ATOM 1485 O O . LYS A 1 181 ? 18.807 -11.188 -17.696 1.00 95.69 181 LYS A O 1
ATOM 1490 N N . VAL A 1 182 ? 20.518 -10.483 -18.976 1.00 97.19 182 VAL A N 1
ATOM 1491 C CA . VAL A 1 182 ? 21.512 -10.471 -17.892 1.00 97.19 182 VAL A CA 1
ATOM 1492 C C . VAL A 1 182 ? 21.211 -9.317 -16.942 1.00 97.19 182 VAL A C 1
ATOM 1494 O O . VAL A 1 182 ? 21.156 -9.516 -15.727 1.00 97.19 182 VAL A O 1
ATOM 1497 N N . VAL A 1 183 ? 20.928 -8.133 -17.488 1.00 96.75 183 VAL A N 1
ATOM 1498 C CA . VAL A 1 183 ? 20.561 -6.945 -16.702 1.00 96.75 183 VAL A CA 1
ATOM 1499 C C . VAL A 1 183 ? 19.231 -7.150 -15.965 1.00 96.75 183 VAL A C 1
ATOM 1501 O O . VAL A 1 183 ? 19.139 -6.847 -14.771 1.00 96.75 183 VAL A O 1
ATOM 1504 N N . VAL A 1 184 ? 18.222 -7.733 -16.622 1.00 97.56 184 VAL A N 1
ATOM 1505 C CA . VAL A 1 184 ? 16.933 -8.072 -15.991 1.00 97.56 184 VAL A CA 1
ATOM 1506 C C . VAL A 1 184 ? 17.116 -9.091 -14.861 1.00 97.56 184 VAL A C 1
ATOM 1508 O O . VAL A 1 184 ? 16.566 -8.907 -13.772 1.00 97.56 184 VAL A O 1
ATOM 1511 N N . ALA A 1 185 ? 17.912 -10.145 -15.075 1.00 97.38 185 ALA A N 1
ATOM 1512 C CA . ALA A 1 185 ? 18.193 -11.147 -14.047 1.00 97.38 185 ALA A CA 1
ATOM 1513 C C . ALA A 1 185 ? 18.946 -10.549 -12.846 1.00 97.38 185 ALA A C 1
ATOM 1515 O O . ALA A 1 185 ? 18.613 -10.856 -11.698 1.00 97.38 185 ALA A O 1
ATOM 1516 N N . ALA A 1 186 ? 19.906 -9.652 -13.093 1.00 97.44 186 ALA A N 1
ATOM 1517 C CA . ALA A 1 186 ? 20.631 -8.946 -12.042 1.00 97.44 186 ALA A CA 1
ATOM 1518 C C . ALA A 1 186 ? 19.697 -8.059 -11.201 1.00 97.44 186 ALA A C 1
ATOM 1520 O O . ALA A 1 186 ? 19.732 -8.124 -9.972 1.00 97.44 186 ALA A O 1
ATOM 1521 N N . PHE A 1 187 ? 18.810 -7.290 -11.844 1.00 98.06 187 PHE A N 1
ATOM 1522 C CA . PHE A 1 187 ? 17.808 -6.484 -11.141 1.00 98.06 187 PHE A CA 1
ATOM 1523 C C . PHE A 1 187 ? 16.842 -7.352 -10.323 1.00 98.06 187 PHE A C 1
ATOM 1525 O O . PHE A 1 187 ? 16.596 -7.065 -9.150 1.00 98.06 187 PHE A O 1
ATOM 1532 N N . ARG A 1 188 ? 16.342 -8.453 -10.905 1.00 97.94 188 ARG A 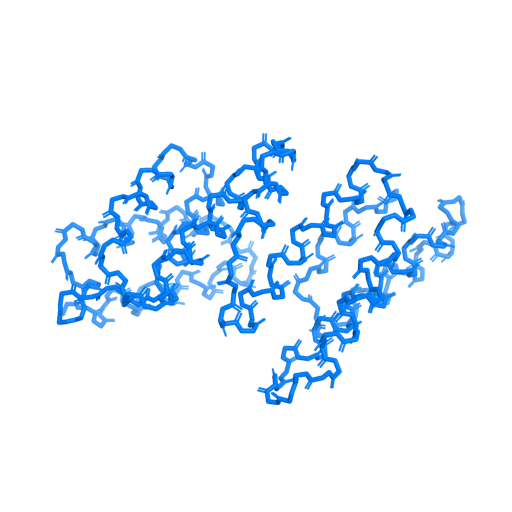N 1
ATOM 1533 C CA . ARG A 1 188 ? 15.479 -9.422 -10.209 1.00 97.94 188 ARG A CA 1
ATOM 1534 C C . ARG A 1 188 ? 16.157 -9.964 -8.951 1.00 97.94 188 ARG A C 1
ATOM 1536 O O . ARG A 1 188 ? 15.528 -10.004 -7.893 1.00 97.94 188 ARG A O 1
ATOM 1543 N N . ALA A 1 189 ? 17.426 -10.361 -9.050 1.00 97.50 189 ALA A N 1
ATOM 1544 C CA . ALA A 1 189 ? 18.194 -10.879 -7.922 1.00 97.50 189 ALA A CA 1
ATOM 1545 C C . ALA A 1 189 ? 18.406 -9.821 -6.828 1.00 97.50 189 ALA A C 1
ATOM 1547 O O . ALA A 1 189 ? 18.279 -10.134 -5.647 1.00 97.50 189 ALA A O 1
ATOM 1548 N N . GLU A 1 190 ? 18.689 -8.576 -7.212 1.00 97.31 190 GLU A N 1
ATOM 1549 C CA . GLU A 1 190 ? 18.873 -7.467 -6.274 1.00 97.31 190 GLU A CA 1
ATOM 1550 C C . GLU A 1 190 ? 17.584 -7.152 -5.502 1.00 97.31 190 GLU A C 1
ATOM 1552 O O . GLU A 1 190 ? 17.594 -7.145 -4.273 1.00 97.31 190 GLU A O 1
ATOM 1557 N N . VAL A 1 191 ? 16.456 -6.983 -6.203 1.00 97.50 191 VAL A N 1
ATOM 1558 C CA . VAL A 1 191 ? 15.142 -6.725 -5.585 1.00 97.50 191 VAL A CA 1
ATOM 1559 C C . VAL A 1 191 ? 14.701 -7.889 -4.692 1.00 97.50 191 VAL A C 1
ATOM 1561 O O . VAL A 1 191 ? 14.113 -7.674 -3.632 1.00 97.50 191 VAL A O 1
ATOM 1564 N N . SER A 1 192 ? 15.003 -9.129 -5.089 1.00 95.56 192 SER A N 1
ATOM 1565 C CA . SER A 1 192 ? 14.648 -10.321 -4.307 1.00 95.56 192 SER A CA 1
ATOM 1566 C C . SER A 1 192 ? 15.438 -10.433 -3.002 1.00 95.56 192 SER A C 1
ATOM 1568 O O . SER A 1 192 ? 14.899 -10.923 -2.014 1.00 95.56 192 SER A O 1
ATOM 1570 N N . LYS A 1 193 ? 16.696 -9.974 -2.992 1.00 95.88 193 LYS A N 1
ATOM 1571 C CA . LYS A 1 193 ? 17.584 -10.010 -1.819 1.00 95.88 193 LYS A CA 1
ATOM 1572 C C . LYS A 1 193 ? 17.411 -8.820 -0.878 1.00 95.88 193 LYS A C 1
ATOM 1574 O O . LYS A 1 193 ? 17.897 -8.884 0.245 1.00 95.88 193 LYS A O 1
ATOM 1579 N N . GLU A 1 194 ? 16.751 -7.746 -1.309 1.00 96.00 194 GLU A N 1
ATOM 1580 C CA . GLU A 1 194 ? 16.505 -6.594 -0.444 1.00 96.00 194 GLU A CA 1
ATOM 1581 C C . GLU A 1 194 ? 15.598 -6.991 0.728 1.00 96.00 194 GLU A C 1
ATOM 1583 O O . GLU A 1 194 ? 14.432 -7.352 0.541 1.00 96.00 194 GLU A O 1
ATOM 1588 N N . GLU A 1 195 ? 16.126 -6.891 1.946 1.00 91.06 195 GLU A N 1
ATOM 1589 C CA . GLU A 1 195 ? 15.413 -7.262 3.170 1.00 91.06 195 GLU A CA 1
ATOM 1590 C C . GLU A 1 195 ? 14.262 -6.291 3.454 1.00 91.06 195 GLU A C 1
ATOM 1592 O O . GLU A 1 195 ? 13.151 -6.705 3.796 1.00 91.06 195 GLU A O 1
ATOM 1597 N N . THR A 1 196 ? 14.502 -4.989 3.253 1.00 93.00 196 THR A N 1
ATOM 1598 C CA . THR A 1 196 ? 13.550 -3.931 3.610 1.00 93.00 196 THR A CA 1
ATOM 1599 C C . THR A 1 196 ? 12.862 -3.374 2.364 1.00 93.00 196 THR A C 1
ATOM 1601 O O . THR A 1 196 ? 13.205 -2.295 1.87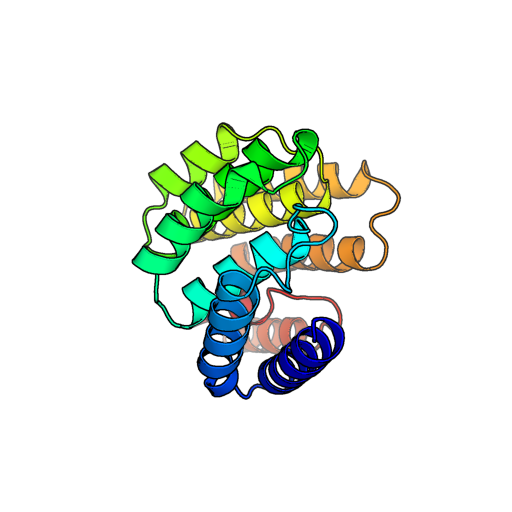4 1.00 93.00 196 THR A O 1
ATOM 1604 N N . LEU A 1 197 ? 11.887 -4.126 1.840 1.00 94.12 197 LEU A N 1
ATOM 1605 C CA . LEU A 1 197 ? 11.087 -3.731 0.677 1.00 94.12 197 LEU A CA 1
ATOM 1606 C C . LEU A 1 197 ? 9.709 -4.416 0.662 1.00 94.12 197 LEU A C 1
ATOM 1608 O O . LEU A 1 197 ? 9.554 -5.545 0.201 1.00 94.12 197 LEU A O 1
ATOM 1612 N N . THR A 1 198 ? 8.683 -3.714 1.140 1.00 90.31 198 THR A N 1
ATOM 1613 C CA . THR A 1 198 ? 7.295 -4.203 1.179 1.00 90.31 198 THR A CA 1
ATOM 1614 C C . THR A 1 198 ? 6.712 -4.388 -0.224 1.00 90.31 198 THR A C 1
ATOM 1616 O O . THR A 1 198 ? 5.971 -5.333 -0.464 1.00 90.31 198 THR A O 1
ATOM 1619 N N . GLU A 1 199 ? 7.093 -3.538 -1.179 1.00 95.88 199 GLU A N 1
ATOM 1620 C CA . GLU A 1 199 ? 6.576 -3.548 -2.558 1.00 95.88 199 GLU A CA 1
ATOM 1621 C C . GLU A 1 199 ? 7.405 -4.414 -3.522 1.00 95.88 199 GLU A C 1
ATOM 1623 O O . GLU A 1 199 ? 7.391 -4.215 -4.739 1.00 95.88 199 GLU A O 1
ATOM 1628 N N . ARG A 1 200 ? 8.132 -5.402 -2.983 1.00 95.94 200 ARG A N 1
ATOM 1629 C CA . ARG A 1 200 ? 8.977 -6.326 -3.754 1.00 95.94 200 ARG A CA 1
ATOM 1630 C C . ARG A 1 200 ? 8.185 -7.026 -4.853 1.00 95.94 200 ARG A C 1
ATOM 1632 O O . ARG A 1 200 ? 8.591 -7.009 -6.010 1.00 95.94 200 ARG A O 1
ATOM 1639 N N . ASN A 1 201 ? 7.042 -7.609 -4.493 1.00 93.94 201 ASN A N 1
ATOM 1640 C CA . ASN A 1 201 ? 6.213 -8.369 -5.427 1.00 93.94 201 ASN A CA 1
ATOM 1641 C C . ASN A 1 201 ? 5.715 -7.489 -6.577 1.00 93.94 201 ASN A C 1
ATOM 1643 O O . ASN A 1 201 ? 5.722 -7.928 -7.722 1.00 93.94 201 ASN A O 1
ATOM 1647 N N . TRP A 1 202 ? 5.353 -6.234 -6.287 1.00 97.06 202 TRP A N 1
ATOM 1648 C CA . TRP A 1 202 ? 4.924 -5.294 -7.316 1.00 97.06 202 TRP A CA 1
ATOM 1649 C C . TRP A 1 202 ? 6.055 -4.978 -8.304 1.00 97.06 202 TRP A C 1
ATOM 1651 O O . TRP A 1 202 ? 5.833 -5.085 -9.506 1.00 97.06 202 TRP A O 1
ATOM 1661 N N . LEU A 1 203 ? 7.269 -4.671 -7.823 1.00 97.88 203 LEU A N 1
ATOM 1662 C CA . LEU A 1 203 ? 8.436 -4.406 -8.681 1.00 97.88 203 LEU A CA 1
ATOM 1663 C C . LEU A 1 203 ? 8.796 -5.613 -9.557 1.00 97.88 203 LEU A C 1
ATOM 1665 O O . LEU A 1 203 ? 9.053 -5.460 -10.749 1.00 97.88 203 LEU A O 1
ATOM 1669 N N . LEU A 1 204 ? 8.797 -6.816 -8.975 1.00 97.00 204 LEU A N 1
ATOM 1670 C CA . LEU A 1 204 ? 9.114 -8.051 -9.694 1.00 97.00 204 LEU A CA 1
ATOM 1671 C C . LEU A 1 204 ? 8.073 -8.400 -10.764 1.00 97.00 204 LEU A C 1
ATOM 1673 O O . LEU A 1 204 ? 8.442 -8.981 -11.784 1.00 97.00 204 LEU A O 1
ATOM 1677 N N . ALA A 1 205 ? 6.807 -8.035 -10.547 1.00 96.94 205 ALA A N 1
ATOM 1678 C CA . ALA A 1 205 ? 5.727 -8.235 -11.508 1.00 96.94 205 ALA A CA 1
ATOM 1679 C C . ALA A 1 205 ? 5.815 -7.306 -12.732 1.00 96.94 205 ALA A C 1
ATOM 1681 O O . ALA A 1 205 ? 5.163 -7.578 -13.733 1.00 96.94 205 ALA A O 1
ATOM 1682 N N . GLN A 1 206 ? 6.613 -6.230 -12.677 1.00 96.75 206 GLN A N 1
ATOM 1683 C CA . GLN A 1 206 ? 6.796 -5.325 -13.821 1.00 96.75 206 GLN A CA 1
ATOM 1684 C C . GLN A 1 206 ? 7.859 -5.810 -14.816 1.00 96.75 206 GLN A C 1
ATOM 1686 O O . GLN A 1 206 ? 7.992 -5.253 -15.908 1.00 96.75 206 GLN A O 1
ATOM 1691 N N . LEU A 1 207 ? 8.652 -6.813 -14.437 1.00 94.88 207 LEU A N 1
ATOM 1692 C CA . LEU A 1 207 ? 9.688 -7.384 -15.291 1.00 94.88 207 LEU A CA 1
ATOM 1693 C C . LEU A 1 207 ? 9.072 -8.273 -16.382 1.00 94.88 207 LEU A C 1
ATOM 1695 O O . LEU A 1 207 ? 8.022 -8.867 -16.138 1.00 94.88 207 LEU A O 1
ATOM 1699 N N . PRO A 1 208 ? 9.711 -8.364 -17.564 1.00 87.62 208 PRO A N 1
ATOM 1700 C CA . PRO A 1 208 ? 9.316 -9.324 -18.591 1.00 87.62 208 PRO A CA 1
ATOM 1701 C C . PRO A 1 208 ? 9.512 -10.781 -18.140 1.00 87.62 208 PRO A C 1
ATOM 1703 O O . PRO A 1 208 ? 10.277 -11.033 -17.168 1.00 87.62 208 PRO A O 1
#

pLDDT: mean 95.54, std 3.2, range [80.62, 98.69]

Radius of gyration: 18.19 Å; Cα contacts (8 Å, |Δi|>4): 193; chains: 1; bounding box: 42×35×48 Å

Secondary structure (DSSP, 8-state):
-HHHHHHHHHHHHHHHHTT-GGGHHHHHHHHHHHHHTTTT-BTTB--HHHHHHHHHHHHHTT-HHHHHHHHHHHGGGS-HHHHHHHHHHHHHHHHHHTT-HHHHHHHHHH----SHHHHHHHHHHHHHHHHHTT-HHHHHHHHHHHHHHHHH-TT-THHHHHHHHHHHHHHHHHT--TT-HHHHHHHHHHHHH-SS-TTHHHHHHT--